Protein AF-0000000084547413 (afdb_homodimer)

pLDDT: mean 96.39, std 3.23, range [81.12, 98.75]

Nearest PDB structures (foldseek):
  2zdi-assembly1_B-2  TM=7.433E-01  e=8.771E+00  Pyrococcus horikoshii
  6nr8-assembly1_1  TM=5.640E-01  e=5.000E+00  Homo sapiens
  2zdi-assembly1_B-2  TM=7.432E-01  e=8.792E+00  Pyrococcus horikoshii
  6nr8-assembly1_1  TM=5.642E-01  e=4.237E+00  Homo sapiens
  2zqm-assembly1_A  TM=5.756E-01  e=9.837E+00  Thermococcus sp. JCM 11816

Radius of gyration: 28.11 Å; Cα contacts (8 Å, |Δi|>4): 539; chains: 2; bounding box: 49×81×67 Å

Sequence (356 aa):
MTKISISELLQLQSTIRGEIGKAERLVGQGSFEELTGEIETEKVTVEEHTEALELLEGLYALSIQIADKLHEANRGTTFTHETSDGAKVDLNLASALDYVKQLRTKAKLFARLGGVKEKTVSNNYGSTDRIVKTVTHDIKAFEAKATVFEKEANRLSREIERQSVLATVEIEGVEAYLMTKISISELLQLQSTIRGEIGKAERLVGQGSFEELTGEIETEKVTVEEHTEALELLEGLYALSIQIADKLHEANRGTTFTHETSDGAKVDLNLASALDYVKQLRTKAKLFARLGGVKEKTVSNNYGSTDRIVKTVTHDIKAFEAKATVFEKEANRLSREIERQSVLATVEIEGVEAYL

Secondary structure (DSSP, 8-state):
-EEEEHHHHHHHHHHHHHHHHHHHHHHHH-SEEEEETTEEEEEE-HHHHHHHHHHHHHHHHHHHHHHHHHHHHHHH-EEEEE-TTS-EEEEEHHHHHHHHHHHHHHHHHHHHHHTS-SEEEEE-TTSSPEEEEEE-S-HHHHHHHHHHHHHHHHHHHHHHHHHHHH-EEEESS-GGG-/-EEEEHHHHHHHHHHHHHHHHHHHHHHHH-SEEEEETTEEEEEE-HHHHHHHHHHHHHHHHHHHHHHHHHHHHHHH-EEEEE-TTS-EEEEEHHHHHHHHHHHHHHHHHHHHHHTS-SEEEEE-TTSSPEEEEEE-S-HHHHHHHHHHHHHHHHHHHHHHHHHHHH-EEEESS-GGG-

Foldseek 3Di:
DDKAFLVVLVVLLVLLVVLLVVLVVLLVVDFDWDDDDNDTDDTDDNVNNVVSVVSNVVSVVQNVQSVVQSVVQQQVAKDWAQALVGDIDIDGLVVLVVVLVVLLVLLVVLCVLLPDDQWDWADDPPDRDIDIDGDDDDNNVSNVSSVRSVVSSVVSVVVSVVSRRVGMTDDPDSVVPD/DDKAFLVVLVVLLVLLVVLLVVLVVLLVVDFDWDDDDNDTDDTDDNVNNVVSVVSNVVSVVQNVQSVVQSVVQQQVAKDWAQALVGDIDIDGLVVLVVVLVVLLVLLVVLCVLLPDDQWDWADDPPDRDIDIDGDDDDNNVSNVSSVRSNVSSVVSVVVSVVSRRVGMTDDPDRVVPD

Organism: NCBI:txid1508404

Structure (mmCIF, N/CA/C/O backbone):
data_AF-0000000084547413-model_v1
#
loop_
_entity.id
_entity.type
_entity.pdbx_description
1 polymer 'LXG domain-containing protein'
#
loop_
_atom_site.group_PDB
_atom_site.id
_atom_site.type_symbol
_atom_site.label_atom_id
_atom_site.label_alt_id
_atom_site.label_comp_id
_atom_site.label_asym_id
_atom_site.label_entity_id
_atom_site.label_seq_id
_atom_site.pdbx_PDB_ins_code
_atom_site.Cartn_x
_atom_site.Cartn_y
_atom_site.Cartn_z
_atom_site.occupancy
_atom_site.B_iso_or_equiv
_atom_site.auth_seq_id
_atom_site.auth_comp_id
_atom_site.auth_asym_id
_atom_site.auth_atom_id
_atom_site.pdbx_PDB_model_num
ATOM 1 N N . MET A 1 1 ? -20.656 -11.602 -16.062 1 89.06 1 MET A N 1
ATOM 2 C CA . MET A 1 1 ? -20.281 -10.445 -15.258 1 89.06 1 MET A CA 1
ATOM 3 C C . MET A 1 1 ? -21.203 -10.312 -14.047 1 89.06 1 MET A C 1
ATOM 5 O O . MET A 1 1 ? -22.406 -10.555 -14.141 1 89.06 1 MET A O 1
ATOM 9 N N . THR A 1 2 ? -20.562 -10.195 -12.898 1 94.44 2 THR A N 1
ATOM 10 C CA . THR A 1 2 ? -21.281 -10.016 -11.633 1 94.44 2 THR A CA 1
ATOM 11 C C . THR A 1 2 ? -21.141 -8.578 -11.141 1 94.44 2 THR A C 1
ATOM 13 O O . THR A 1 2 ? -20.078 -7.98 -11.227 1 94.44 2 THR A O 1
ATOM 16 N N . LYS A 1 3 ? -22.266 -8.07 -10.758 1 96.5 3 LYS A N 1
ATOM 17 C CA . LYS A 1 3 ? -22.266 -6.715 -10.219 1 96.5 3 LYS A CA 1
ATOM 18 C C . LYS A 1 3 ? -22.188 -6.727 -8.695 1 96.5 3 LYS A C 1
ATOM 20 O O . LYS A 1 3 ? -22.984 -7.379 -8.023 1 96.5 3 LYS A O 1
ATOM 25 N N . ILE A 1 4 ? -21.188 -6.023 -8.133 1 97.88 4 ILE A N 1
ATOM 26 C CA . ILE A 1 4 ? -21.016 -5.977 -6.68 1 97.88 4 ILE A CA 1
ATOM 27 C C . ILE A 1 4 ? -20.641 -4.562 -6.25 1 97.88 4 ILE A C 1
ATOM 29 O O . ILE A 1 4 ? -20.188 -3.756 -7.07 1 97.88 4 ILE A O 1
ATOM 33 N N . SER A 1 5 ? -20.844 -4.262 -5.027 1 98 5 SER A N 1
ATOM 34 C CA . SER A 1 5 ? -20.453 -2.955 -4.5 1 98 5 SER A CA 1
ATOM 35 C C . SER A 1 5 ? -18.938 -2.85 -4.34 1 98 5 SER A C 1
ATOM 37 O O . SER A 1 5 ? -18.234 -3.863 -4.352 1 98 5 SER A O 1
ATOM 39 N N . ILE A 1 6 ? -18.453 -1.646 -4.188 1 98.25 6 ILE A N 1
ATOM 40 C CA . ILE A 1 6 ? -17.031 -1.441 -3.924 1 98.25 6 ILE A CA 1
ATOM 41 C C . ILE A 1 6 ? -16.641 -2.127 -2.615 1 98.25 6 ILE A C 1
ATOM 43 O O . ILE A 1 6 ? -15.57 -2.734 -2.518 1 98.25 6 ILE A O 1
ATOM 47 N N . SER A 1 7 ? -17.562 -2.031 -1.615 1 97.69 7 SER A N 1
ATOM 48 C CA . SER A 1 7 ? -17.297 -2.682 -0.334 1 97.69 7 SER A CA 1
ATOM 49 C C . SER A 1 7 ? -17.156 -4.191 -0.499 1 97.69 7 SER A C 1
ATOM 51 O O . SER A 1 7 ? -16.281 -4.805 0.11 1 97.69 7 SER A O 1
ATOM 53 N N . GLU A 1 8 ? -17.969 -4.738 -1.325 1 97.69 8 GLU A N 1
ATOM 54 C CA . GLU A 1 8 ? -17.875 -6.168 -1.594 1 97.69 8 GLU A CA 1
ATOM 55 C C . GLU A 1 8 ? -16.609 -6.504 -2.365 1 97.69 8 GLU A C 1
ATOM 57 O O . GLU A 1 8 ? -16 -7.555 -2.15 1 97.69 8 GLU A O 1
ATOM 62 N N . LEU A 1 9 ? -16.25 -5.664 -3.254 1 98.31 9 LEU A N 1
ATOM 63 C CA . LEU A 1 9 ? -15.016 -5.859 -4.02 1 98.31 9 LEU A CA 1
ATOM 64 C C . LEU A 1 9 ? -13.797 -5.859 -3.107 1 98.31 9 LEU A C 1
ATOM 66 O O . LEU A 1 9 ? -12.867 -6.645 -3.303 1 98.31 9 LEU A O 1
ATOM 70 N N . LEU A 1 10 ? -13.844 -4.98 -2.15 1 97.5 10 LEU A N 1
ATOM 71 C CA . LEU A 1 10 ? -12.766 -4.934 -1.173 1 97.5 10 LEU A CA 1
ATOM 72 C C . LEU A 1 10 ? -12.688 -6.234 -0.382 1 97.5 10 LEU A C 1
ATOM 74 O O . LEU A 1 10 ? -11.594 -6.738 -0.117 1 97.5 10 LEU A O 1
ATOM 78 N N . GLN A 1 11 ? -13.836 -6.703 0.017 1 97.44 11 GLN A N 1
ATOM 79 C CA . GLN A 1 11 ? -13.875 -7.984 0.716 1 97.44 11 GLN A CA 1
ATOM 80 C C . GLN A 1 11 ? -13.344 -9.109 -0.168 1 97.44 11 GLN A C 1
ATOM 82 O O . GLN A 1 11 ? -12.609 -9.977 0.302 1 97.44 11 GLN A O 1
ATOM 87 N N . LEU A 1 12 ? -13.734 -9.062 -1.418 1 98.25 12 LEU A N 1
ATOM 88 C CA . LEU A 1 12 ? -13.273 -10.055 -2.383 1 98.25 12 LEU A CA 1
ATOM 89 C C . LEU A 1 12 ? -11.758 -9.992 -2.533 1 98.25 12 LEU A C 1
ATOM 91 O O . LEU A 1 12 ? -11.094 -11.031 -2.627 1 98.25 12 LEU A O 1
ATOM 95 N N . GLN A 1 13 ? -11.219 -8.812 -2.592 1 98.12 13 GLN A N 1
ATOM 96 C CA . GLN A 1 13 ? -9.773 -8.648 -2.686 1 98.12 13 GLN A CA 1
ATOM 97 C C . GLN A 1 13 ? -9.062 -9.367 -1.544 1 98.12 13 GLN A C 1
ATOM 99 O O . GLN A 1 13 ? -8.07 -10.062 -1.766 1 98.12 13 GLN A O 1
ATOM 104 N N . SER A 1 14 ? -9.555 -9.195 -0.373 1 98.06 14 SER A N 1
ATOM 105 C CA . SER A 1 14 ? -8.984 -9.852 0.801 1 98.06 14 SER A CA 1
ATOM 106 C C . SER A 1 14 ? -9.086 -11.367 0.693 1 98.06 14 SER A C 1
ATOM 108 O O . SER A 1 14 ? -8.141 -12.086 1.02 1 98.06 14 SER A O 1
ATOM 110 N N . THR A 1 15 ? -10.234 -11.773 0.31 1 98.38 15 THR A N 1
ATOM 111 C CA . THR A 1 15 ? -10.461 -13.203 0.139 1 98.38 15 THR A CA 1
ATOM 112 C C . THR A 1 15 ? -9.469 -13.797 -0.863 1 98.38 15 THR A C 1
ATOM 114 O O . THR A 1 15 ? -8.852 -14.828 -0.601 1 98.38 15 THR A O 1
ATOM 117 N N . ILE A 1 16 ? -9.32 -13.125 -1.949 1 98.69 16 ILE A N 1
ATOM 118 C CA . ILE A 1 16 ? -8.445 -13.609 -3.016 1 98.69 16 ILE A CA 1
ATOM 119 C C . ILE A 1 16 ? -7 -13.617 -2.535 1 98.69 16 ILE A C 1
ATOM 121 O O . ILE A 1 16 ? -6.246 -14.547 -2.844 1 98.69 16 ILE A O 1
ATOM 125 N N . ARG A 1 17 ? -6.566 -12.68 -1.81 1 98.25 17 ARG A N 1
ATOM 126 C CA . ARG A 1 17 ? -5.223 -12.672 -1.234 1 98.25 17 ARG A CA 1
ATOM 127 C C . ARG A 1 17 ? -4.996 -13.891 -0.349 1 98.25 17 ARG A C 1
ATOM 129 O O . ARG A 1 17 ? -3.936 -14.516 -0.407 1 98.25 17 ARG A O 1
ATOM 136 N N . GLY A 1 18 ? -6.016 -14.148 0.469 1 98.38 18 GLY A N 1
ATOM 137 C CA . GLY A 1 18 ? -5.934 -15.344 1.296 1 98.38 18 GLY A CA 1
ATOM 138 C C . GLY A 1 18 ? -5.832 -16.625 0.488 1 98.38 18 GLY A C 1
ATOM 139 O O . GLY A 1 18 ? -5.031 -17.5 0.812 1 98.38 18 GLY A O 1
ATOM 140 N N . GLU A 1 19 ? -6.609 -16.703 -0.527 1 98.38 19 GLU A N 1
ATOM 141 C CA . GLU A 1 19 ? -6.598 -17.875 -1.394 1 98.38 19 GLU A CA 1
ATOM 142 C C . GLU A 1 19 ? -5.262 -18.016 -2.119 1 98.38 19 GLU A C 1
ATOM 144 O O . GLU A 1 19 ? -4.773 -19.125 -2.328 1 98.38 19 GLU A O 1
ATOM 149 N N . ILE A 1 20 ? -4.703 -16.891 -2.49 1 98.75 20 ILE A N 1
ATOM 150 C CA . ILE A 1 20 ? -3.391 -16.906 -3.127 1 98.75 20 ILE A CA 1
ATOM 151 C C . ILE A 1 20 ? -2.355 -17.484 -2.16 1 98.75 20 ILE A C 1
ATOM 153 O O . ILE A 1 20 ? -1.548 -18.328 -2.539 1 98.75 20 ILE A O 1
ATOM 157 N N . GLY A 1 21 ? -2.383 -17.062 -0.938 1 98.5 21 GLY A N 1
ATOM 158 C CA . GLY A 1 21 ? -1.47 -17.594 0.059 1 98.5 21 GLY A CA 1
ATOM 159 C C . GLY A 1 21 ? -1.576 -19.109 0.222 1 98.5 21 GLY A C 1
ATOM 160 O O . GLY A 1 21 ? -0.561 -19.797 0.305 1 98.5 21 GLY A O 1
ATOM 161 N N . LYS A 1 22 ? -2.783 -19.547 0.292 1 97.94 22 LYS A N 1
ATOM 162 C CA . LYS A 1 22 ? -3.006 -20.984 0.417 1 97.94 22 LYS A CA 1
ATOM 163 C C . LYS A 1 22 ? -2.465 -21.734 -0.799 1 97.94 22 LYS A C 1
ATOM 165 O O . LYS A 1 22 ? -1.799 -22.75 -0.657 1 97.94 22 LYS A O 1
ATOM 170 N N . ALA A 1 23 ? -2.811 -21.203 -1.958 1 98.38 23 ALA A N 1
ATOM 171 C CA . ALA A 1 23 ? -2.371 -21.844 -3.193 1 98.38 23 ALA A CA 1
ATOM 172 C C . ALA A 1 23 ? -0.85 -21.844 -3.305 1 98.38 23 ALA A C 1
ATOM 174 O O . ALA A 1 23 ? -0.247 -22.828 -3.725 1 98.38 23 ALA A O 1
ATOM 175 N N . GLU A 1 24 ? -0.227 -20.766 -2.939 1 98.62 24 GLU A N 1
ATOM 176 C CA . GLU A 1 24 ? 1.229 -20.672 -2.975 1 98.62 24 GLU A CA 1
ATOM 177 C C . GLU A 1 24 ? 1.869 -21.719 -2.064 1 98.62 24 GLU A C 1
ATOM 179 O O . GLU A 1 24 ? 2.889 -22.312 -2.416 1 98.62 24 GLU A O 1
ATOM 184 N N . ARG A 1 25 ? 1.326 -21.875 -0.897 1 97.56 25 ARG A N 1
ATOM 185 C CA . ARG A 1 25 ? 1.844 -22.875 0.034 1 97.56 25 ARG A CA 1
ATOM 186 C C . ARG A 1 25 ? 1.77 -24.266 -0.565 1 97.56 25 ARG A C 1
ATOM 188 O O . ARG A 1 25 ? 2.727 -25.047 -0.474 1 97.56 25 ARG A O 1
ATOM 195 N N . LEU A 1 26 ? 0.657 -24.516 -1.157 1 96.94 26 LEU A N 1
ATOM 196 C CA . LEU A 1 26 ? 0.483 -25.828 -1.763 1 96.94 26 LEU A CA 1
ATOM 197 C C . LEU A 1 26 ? 1.459 -26.031 -2.916 1 96.94 26 LEU A C 1
ATOM 199 O O . LEU A 1 26 ? 2.072 -27.094 -3.037 1 96.94 26 LEU A O 1
ATOM 203 N N . VAL A 1 27 ? 1.535 -25.047 -3.686 1 98.31 27 VAL A N 1
ATOM 204 C CA . VAL A 1 27 ? 2.467 -25.109 -4.805 1 98.31 27 VAL A CA 1
ATOM 205 C C . VAL A 1 27 ? 3.893 -25.281 -4.281 1 98.31 27 VAL A C 1
ATOM 207 O O . VAL A 1 27 ? 4.652 -26.109 -4.785 1 98.31 27 VAL A O 1
ATOM 210 N N . GLY A 1 28 ? 4.242 -24.594 -3.271 1 97.44 28 GLY A N 1
ATOM 211 C CA . GLY A 1 28 ? 5.59 -24.609 -2.725 1 97.44 28 GLY A CA 1
ATOM 212 C C . GLY A 1 28 ? 5.957 -25.953 -2.107 1 97.44 28 GLY A C 1
ATOM 213 O O . GLY A 1 28 ? 7.137 -26.297 -2.023 1 97.44 28 GLY A O 1
ATOM 214 N N . GLN A 1 29 ? 5.004 -26.625 -1.703 1 96 29 GLN A N 1
ATOM 215 C CA . GLN A 1 29 ? 5.227 -27.938 -1.104 1 96 29 GLN A CA 1
ATOM 216 C C . GLN A 1 29 ? 5.699 -28.953 -2.146 1 96 29 GLN A C 1
ATOM 218 O O . GLN A 1 29 ? 6.453 -29.875 -1.829 1 96 29 GLN A O 1
ATOM 223 N N . GLY A 1 30 ? 5.293 -28.75 -3.371 1 97.88 30 GLY A N 1
ATOM 224 C CA . GLY A 1 30 ? 5.586 -29.719 -4.418 1 97.88 30 GLY A CA 1
ATOM 225 C C . GLY A 1 30 ? 4.84 -31.031 -4.242 1 97.88 30 GLY A C 1
ATOM 226 O O . GLY A 1 30 ? 4.078 -31.188 -3.287 1 97.88 30 GLY A O 1
ATOM 227 N N . SER A 1 31 ? 5 -31.859 -5.238 1 98.44 31 SER A N 1
ATOM 228 C CA . SER A 1 31 ? 4.465 -33.219 -5.086 1 98.44 31 SER A CA 1
ATOM 229 C C . SER A 1 31 ? 5.504 -34.156 -4.488 1 98.44 31 SER A C 1
ATOM 231 O O . SER A 1 31 ? 6.699 -34 -4.742 1 98.44 31 SER A O 1
ATOM 233 N N . PHE A 1 32 ? 4.984 -35.062 -3.641 1 98.25 32 PHE A N 1
ATOM 234 C CA . PHE A 1 32 ? 5.883 -35.969 -2.953 1 98.25 32 PHE A CA 1
ATOM 235 C C . PHE A 1 32 ? 5.109 -37.156 -2.385 1 98.25 32 PHE A C 1
ATOM 237 O O . PHE A 1 32 ? 3.879 -37.125 -2.342 1 98.25 32 PHE A O 1
ATOM 244 N N . GLU A 1 33 ? 5.91 -38.156 -2.068 1 97.88 33 GLU A N 1
ATOM 245 C CA . GLU A 1 33 ? 5.469 -39.281 -1.257 1 97.88 33 GLU A CA 1
ATOM 246 C C . GLU A 1 33 ? 6.32 -39.438 -0 1 97.88 33 GLU A C 1
ATOM 248 O O . GLU A 1 33 ? 7.535 -39.219 -0.04 1 97.88 33 GLU A O 1
ATOM 253 N N . GLU A 1 34 ? 5.664 -39.688 1.094 1 96.75 34 GLU A N 1
ATOM 254 C CA . GLU A 1 34 ? 6.379 -39.906 2.348 1 96.75 34 GLU A CA 1
ATOM 255 C C . GLU A 1 34 ? 6.051 -41.281 2.943 1 96.75 34 GLU A C 1
ATOM 257 O O . GLU A 1 34 ? 4.879 -41.656 3.068 1 96.75 34 GLU A O 1
ATOM 262 N N . LEU A 1 35 ? 7.102 -41.906 3.293 1 96.06 35 LEU A N 1
ATOM 263 C CA . LEU A 1 35 ? 6.992 -43.219 3.918 1 96.06 35 LEU A CA 1
ATOM 264 C C . LEU A 1 35 ? 7.602 -43.219 5.316 1 96.06 35 LEU A C 1
ATOM 266 O O . LEU A 1 35 ? 8.68 -42.656 5.523 1 96.06 35 LEU A O 1
ATOM 270 N N . THR A 1 36 ? 6.906 -43.656 6.242 1 93.94 36 THR A N 1
ATOM 271 C CA . THR A 1 36 ? 7.445 -44 7.555 1 93.94 36 THR A CA 1
ATOM 272 C C . THR A 1 36 ? 7.609 -45.5 7.703 1 93.94 36 THR A C 1
ATOM 274 O O . THR A 1 36 ? 6.625 -46.25 7.82 1 93.94 36 THR A O 1
ATOM 277 N N . GLY A 1 37 ? 8.867 -45.875 7.695 1 90.19 37 GLY A N 1
ATOM 278 C CA . GLY A 1 37 ? 9.055 -47.312 7.508 1 90.19 37 GLY A CA 1
ATOM 279 C C . GLY A 1 37 ? 8.539 -47.812 6.176 1 90.19 37 GLY A C 1
ATOM 280 O O . GLY A 1 37 ? 8.984 -47.344 5.117 1 90.19 37 GLY A O 1
ATOM 281 N N . GLU A 1 38 ? 7.547 -48.625 6.199 1 86.94 38 GLU A N 1
ATOM 282 C CA . GLU A 1 38 ? 6.969 -49.156 4.965 1 86.94 38 GLU A CA 1
ATOM 283 C C . GLU A 1 38 ? 5.559 -48.625 4.742 1 86.94 38 GLU A C 1
ATOM 285 O O . GLU A 1 38 ? 4.887 -49 3.783 1 86.94 38 GLU A O 1
ATOM 290 N N . ILE A 1 39 ? 5.188 -47.656 5.578 1 92.75 39 ILE A N 1
ATOM 291 C CA . ILE A 1 39 ? 3.812 -47.156 5.551 1 92.75 39 ILE A CA 1
ATOM 292 C C . ILE A 1 39 ? 3.77 -45.781 4.93 1 92.75 39 ILE A C 1
ATOM 294 O O . ILE A 1 39 ? 4.504 -44.875 5.348 1 92.75 39 ILE A O 1
ATOM 298 N N . GLU A 1 40 ? 2.939 -45.719 3.861 1 93.5 40 GLU A N 1
ATOM 299 C CA . GLU A 1 40 ? 2.693 -44.406 3.322 1 93.5 40 GLU A CA 1
ATOM 300 C C . GLU A 1 40 ? 2.039 -43.5 4.363 1 93.5 40 GLU A C 1
ATOM 302 O O . GLU A 1 40 ? 0.977 -43.812 4.895 1 93.5 40 GLU A O 1
ATOM 307 N N . THR A 1 41 ? 2.689 -42.312 4.723 1 92.69 41 THR A N 1
ATOM 308 C CA . THR A 1 41 ? 2.197 -41.438 5.789 1 92.69 41 THR A CA 1
ATOM 309 C C . THR A 1 41 ? 1.661 -40.125 5.219 1 92.69 41 THR A C 1
ATOM 311 O O . THR A 1 41 ? 0.771 -39.5 5.805 1 92.69 41 THR A O 1
ATOM 314 N N . GLU A 1 42 ? 2.209 -39.594 4.172 1 93.31 42 GLU A N 1
ATOM 315 C CA . GLU A 1 42 ? 1.762 -38.375 3.525 1 93.31 42 GLU A CA 1
ATOM 316 C C . GLU A 1 42 ? 2.068 -38.406 2.031 1 93.31 42 GLU A C 1
ATOM 318 O O . GLU A 1 42 ? 3.033 -39.031 1.598 1 93.31 42 GLU A O 1
ATOM 323 N N . LYS A 1 43 ? 1.176 -37.75 1.285 1 95.94 43 LYS A N 1
ATOM 324 C CA . LYS A 1 43 ? 1.425 -37.688 -0.151 1 95.94 43 LYS A CA 1
ATOM 325 C C . LYS A 1 43 ? 0.734 -36.469 -0.756 1 95.94 43 LYS A C 1
ATOM 327 O O . LYS A 1 43 ? -0.372 -36.094 -0.349 1 95.94 43 LYS A O 1
ATOM 332 N N . VAL A 1 44 ? 1.373 -35.812 -1.637 1 97.56 44 VAL A N 1
ATOM 333 C CA . VAL A 1 44 ? 0.811 -34.875 -2.596 1 97.56 44 VAL A CA 1
ATOM 334 C C . VAL A 1 44 ? 1.101 -35.344 -4.02 1 97.56 44 VAL A C 1
ATOM 336 O O . VAL A 1 44 ? 2.258 -35.406 -4.441 1 97.56 44 VAL A O 1
ATOM 339 N N . THR A 1 45 ? 0.023 -35.625 -4.812 1 97.94 45 THR A N 1
ATOM 340 C CA . THR A 1 45 ? 0.223 -36.188 -6.141 1 97.94 45 THR A CA 1
ATOM 341 C C . THR A 1 45 ? 0.605 -35.094 -7.141 1 97.94 45 THR A C 1
ATOM 343 O O . THR A 1 45 ? 0.41 -33.906 -6.875 1 97.94 45 THR A O 1
ATOM 346 N N . VAL A 1 46 ? 1.161 -35.5 -8.227 1 97.56 46 VAL A N 1
ATOM 347 C CA . VAL A 1 46 ? 1.491 -34.562 -9.305 1 97.56 46 VAL A CA 1
ATOM 348 C C . VAL A 1 46 ? 0.223 -33.875 -9.805 1 97.56 46 VAL A C 1
ATOM 350 O O . VAL A 1 46 ? 0.243 -32.688 -10.125 1 97.56 46 VAL A O 1
ATOM 353 N N . GLU A 1 47 ? -0.822 -34.688 -9.781 1 97.69 47 GLU A N 1
ATOM 354 C CA . GLU A 1 47 ? -2.104 -34.125 -10.219 1 97.69 47 GLU A CA 1
ATOM 355 C C . GLU A 1 47 ? -2.58 -33.031 -9.273 1 97.69 47 GLU A C 1
ATOM 357 O O . GLU A 1 47 ? -3 -31.953 -9.727 1 97.69 47 GLU A O 1
ATOM 362 N N . GLU A 1 48 ? -2.504 -33.281 -8.008 1 97.81 48 GLU A N 1
ATOM 363 C CA . GLU A 1 48 ? -2.895 -32.281 -7.016 1 97.81 48 GLU A CA 1
ATOM 364 C C . GLU A 1 48 ? -2.021 -31.047 -7.113 1 97.81 48 GLU A C 1
ATOM 366 O O . GLU A 1 48 ? -2.518 -29.922 -6.996 1 97.81 48 GLU A O 1
ATOM 371 N N . HIS A 1 49 ? -0.796 -31.234 -7.27 1 98.19 49 HIS A N 1
ATOM 372 C CA . HIS A 1 49 ? 0.138 -30.125 -7.406 1 98.19 49 HIS A CA 1
ATOM 373 C C . HIS A 1 49 ? -0.163 -29.312 -8.656 1 98.19 49 HIS A C 1
ATOM 375 O O . HIS A 1 49 ? -0.13 -28.078 -8.617 1 98.19 49 HIS A O 1
ATOM 381 N N . THR A 1 50 ? -0.461 -29.984 -9.75 1 97.69 50 THR A N 1
ATOM 382 C CA . THR A 1 50 ? -0.8 -29.312 -11 1 97.69 50 THR A CA 1
ATOM 383 C C . THR A 1 50 ? -2.074 -28.5 -10.844 1 97.69 50 THR A C 1
ATOM 385 O O . THR A 1 50 ? -2.164 -27.375 -11.352 1 97.69 50 THR A O 1
ATOM 388 N N . GLU A 1 51 ? -3.004 -29.047 -10.156 1 98.06 51 GLU A N 1
ATOM 389 C CA . GLU A 1 51 ? -4.238 -28.312 -9.883 1 98.06 51 GLU A CA 1
ATOM 390 C C . GLU A 1 51 ? -3.967 -27.062 -9.07 1 98.06 51 GLU A C 1
ATOM 392 O O . GLU A 1 51 ? -4.57 -26.016 -9.32 1 98.06 51 GLU A O 1
ATOM 397 N N . ALA A 1 52 ? -3.104 -27.109 -8.117 1 98.25 52 ALA A N 1
ATOM 398 C CA . ALA A 1 52 ? -2.736 -25.969 -7.297 1 98.25 52 ALA A CA 1
ATOM 399 C C . ALA A 1 52 ? -2.072 -24.875 -8.141 1 98.25 52 ALA A C 1
ATOM 401 O O . ALA A 1 52 ? -2.322 -23.688 -7.941 1 98.25 52 ALA A O 1
ATOM 402 N N . LEU A 1 53 ? -1.275 -25.297 -9.039 1 98.06 53 LEU A N 1
ATOM 403 C CA . LEU A 1 53 ? -0.608 -24.359 -9.945 1 98.06 53 LEU A CA 1
ATOM 404 C C . LEU A 1 53 ? -1.624 -23.625 -10.805 1 98.06 53 LEU A C 1
ATOM 406 O O . LEU A 1 53 ? -1.525 -22.406 -10.969 1 98.06 53 LEU A O 1
ATOM 410 N N . GLU A 1 54 ? -2.504 -24.391 -11.32 1 98 54 GLU A N 1
ATOM 411 C CA . GLU A 1 54 ? -3.543 -23.781 -12.148 1 98 54 GLU A CA 1
ATOM 412 C C . GLU A 1 54 ? -4.398 -22.812 -11.328 1 98 54 GLU A C 1
ATOM 414 O O . GLU A 1 54 ? -4.746 -21.734 -11.812 1 98 54 GLU A O 1
ATOM 419 N N . LEU A 1 55 ? -4.754 -23.234 -10.148 1 98.06 55 LEU A N 1
ATOM 420 C CA . LEU A 1 55 ? -5.527 -22.359 -9.266 1 98.06 55 LEU A CA 1
ATOM 421 C C . LEU A 1 55 ? -4.781 -21.062 -8.992 1 98.06 55 LEU A C 1
ATOM 423 O O . LEU A 1 55 ? -5.375 -19.984 -9.047 1 98.06 55 LEU A O 1
ATOM 427 N N . LEU A 1 56 ? -3.521 -21.156 -8.727 1 98.5 56 LEU A N 1
ATOM 428 C CA . LEU A 1 56 ? -2.701 -20 -8.438 1 98.5 56 LEU A CA 1
ATOM 429 C C . LEU A 1 56 ? -2.709 -19.016 -9.609 1 98.5 56 LEU A C 1
ATOM 431 O O . LEU A 1 56 ? -2.865 -17.812 -9.414 1 98.5 56 LEU A O 1
ATOM 435 N N . GLU A 1 57 ? -2.582 -19.578 -10.805 1 97.06 57 GLU A N 1
ATOM 436 C CA . GLU A 1 57 ? -2.592 -18.734 -12 1 97.06 57 GLU A CA 1
ATOM 437 C C . GLU A 1 57 ? -3.914 -17.984 -12.133 1 97.06 57 GLU A C 1
ATOM 439 O O . GLU A 1 57 ? -3.928 -16.797 -12.445 1 97.06 57 GLU A O 1
ATOM 444 N N . GLY A 1 58 ? -4.992 -18.656 -11.914 1 97 58 GLY A N 1
ATOM 445 C CA . GLY A 1 58 ? -6.297 -18.016 -11.953 1 97 58 GLY A CA 1
ATOM 446 C C . GLY A 1 58 ? -6.469 -16.953 -10.898 1 97 58 GLY A C 1
ATOM 447 O O . GLY A 1 58 ? -7.043 -15.891 -11.172 1 97 58 GLY A O 1
ATOM 448 N N . LEU A 1 59 ? -5.973 -17.203 -9.75 1 98.5 59 LEU A N 1
ATOM 449 C CA . LEU A 1 59 ? -6.082 -16.25 -8.648 1 98.5 59 LEU A CA 1
ATOM 450 C C . LEU A 1 59 ? -5.242 -15 -8.922 1 98.5 59 LEU A C 1
ATOM 452 O O . LEU A 1 59 ? -5.656 -13.883 -8.594 1 98.5 59 LEU A O 1
ATOM 456 N N . TYR A 1 60 ? -4.062 -15.203 -9.492 1 97.88 60 TYR A N 1
ATOM 457 C CA . TYR A 1 60 ? -3.207 -14.078 -9.852 1 97.88 60 TYR A CA 1
ATOM 458 C C . TYR A 1 60 ? -3.906 -13.156 -10.844 1 97.88 60 TYR A C 1
ATOM 460 O O . TYR A 1 60 ? -3.912 -11.938 -10.664 1 97.88 60 TYR A O 1
ATOM 468 N N . ALA A 1 61 ? -4.492 -13.703 -11.836 1 96.06 61 ALA A N 1
ATOM 469 C CA . ALA A 1 61 ? -5.215 -12.922 -12.828 1 96.06 61 ALA A CA 1
ATOM 470 C C . ALA A 1 61 ? -6.395 -12.188 -12.203 1 96.06 61 ALA A C 1
ATOM 472 O O . ALA A 1 61 ? -6.641 -11.016 -12.5 1 96.06 61 ALA A O 1
ATOM 473 N N . LEU A 1 62 ? -7.062 -12.883 -11.375 1 97.56 62 LEU A N 1
ATOM 474 C CA . LEU A 1 62 ? -8.211 -12.289 -10.703 1 97.56 62 LEU A CA 1
ATOM 475 C C . LEU A 1 62 ? -7.785 -11.133 -9.805 1 97.56 62 LEU A C 1
ATOM 477 O O . LEU A 1 62 ? -8.477 -10.109 -9.734 1 97.56 62 LEU A O 1
ATOM 481 N N . SER A 1 63 ? -6.695 -11.328 -9.102 1 98.19 63 SER A N 1
ATOM 482 C CA . SER A 1 63 ? -6.188 -10.281 -8.227 1 98.19 63 SER A CA 1
ATOM 483 C C . SER A 1 63 ? -5.906 -9 -9 1 98.19 63 SER A C 1
ATOM 485 O O . SER A 1 63 ? -6.199 -7.902 -8.523 1 98.19 63 SER A O 1
ATOM 487 N N . ILE A 1 64 ? -5.328 -9.125 -10.18 1 97 64 ILE A N 1
ATOM 488 C CA . ILE A 1 64 ? -5.027 -7.961 -11 1 97 64 ILE A CA 1
ATOM 489 C C . ILE A 1 64 ? -6.324 -7.309 -11.469 1 97 64 ILE A C 1
ATOM 491 O O . ILE A 1 64 ? -6.461 -6.0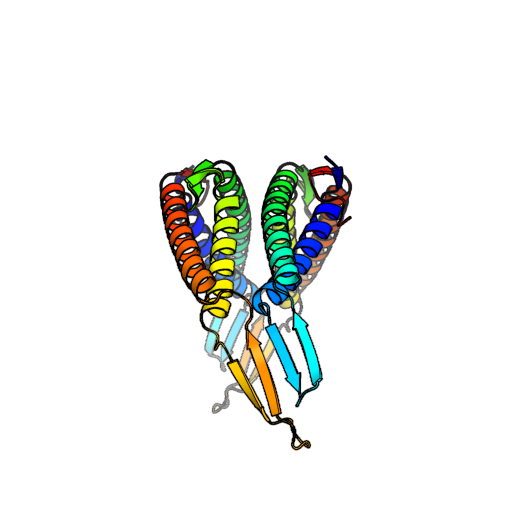82 -11.43 1 97 64 ILE A O 1
ATOM 495 N N . GLN A 1 65 ? -7.293 -8.117 -11.914 1 96.94 65 GLN A N 1
ATOM 496 C CA . GLN A 1 65 ? -8.586 -7.59 -12.328 1 96.94 65 GLN A CA 1
ATOM 497 C C . GLN A 1 65 ? -9.25 -6.812 -11.195 1 96.94 65 GLN A C 1
ATOM 499 O O . GLN A 1 65 ? -9.758 -5.707 -11.406 1 96.94 65 GLN A O 1
ATOM 504 N N . ILE A 1 66 ? -9.219 -7.391 -10.031 1 97.88 66 ILE A N 1
ATOM 505 C CA . ILE A 1 66 ? -9.852 -6.773 -8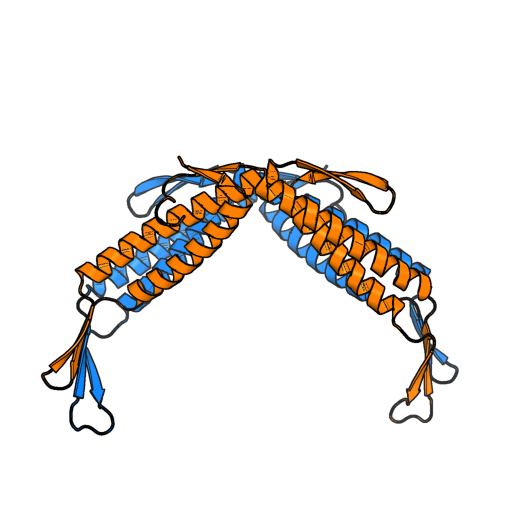.875 1 97.88 66 ILE A CA 1
ATOM 506 C C . ILE A 1 66 ? -9.172 -5.441 -8.562 1 97.88 66 ILE A C 1
ATOM 508 O O . ILE A 1 66 ? -9.844 -4.438 -8.328 1 97.88 66 ILE A O 1
ATOM 512 N N . ALA A 1 67 ? -7.852 -5.453 -8.57 1 96.31 67 ALA A N 1
ATOM 513 C CA . ALA A 1 67 ? -7.113 -4.223 -8.312 1 96.31 67 ALA A CA 1
ATOM 514 C C . ALA A 1 67 ? -7.48 -3.133 -9.312 1 96.31 67 ALA A C 1
ATOM 516 O O . ALA A 1 67 ? -7.691 -1.978 -8.938 1 96.31 67 ALA A O 1
ATOM 517 N N . ASP A 1 68 ? -7.594 -3.49 -10.516 1 95.06 68 ASP A N 1
ATOM 518 C CA . ASP A 1 68 ? -7.926 -2.535 -11.57 1 95.06 68 ASP A CA 1
ATOM 519 C C . ASP A 1 68 ? -9.328 -1.969 -11.375 1 95.06 68 ASP A C 1
ATOM 521 O O . ASP A 1 68 ? -9.531 -0.754 -11.438 1 95.06 68 ASP A O 1
ATOM 525 N N . LYS A 1 69 ? -10.203 -2.859 -11.125 1 96.38 69 LYS A N 1
ATOM 526 C CA . LYS A 1 69 ? -11.594 -2.436 -10.953 1 96.38 69 LYS A CA 1
ATOM 527 C C . LYS A 1 69 ? -11.758 -1.565 -9.711 1 96.38 69 LYS A C 1
ATOM 529 O O . LYS A 1 69 ? -12.516 -0.595 -9.727 1 96.38 69 LYS A O 1
ATOM 534 N N . LEU A 1 70 ? -11.047 -1.905 -8.656 1 96.12 70 LEU A N 1
ATOM 535 C CA . LEU A 1 70 ? -11.109 -1.125 -7.426 1 96.12 70 LEU A CA 1
ATOM 536 C C . LEU A 1 70 ? -10.57 0.286 -7.648 1 96.12 70 LEU A C 1
ATOM 538 O O . LEU A 1 70 ? -11.18 1.262 -7.199 1 96.12 70 LEU A O 1
ATOM 542 N N . HIS A 1 71 ? -9.492 0.369 -8.336 1 93.56 71 HIS A N 1
ATOM 543 C CA . HIS A 1 71 ? -8.898 1.671 -8.609 1 93.56 71 HIS A CA 1
ATOM 544 C C . HIS A 1 71 ? -9.82 2.531 -9.469 1 93.56 71 HIS A C 1
ATOM 546 O O . HIS A 1 71 ? -10.008 3.719 -9.188 1 93.56 71 HIS A O 1
ATOM 552 N N . GLU A 1 72 ? -10.352 1.92 -10.43 1 93.81 72 GLU A N 1
ATOM 553 C CA . GLU A 1 72 ? -11.273 2.627 -11.305 1 93.81 72 GLU A CA 1
ATOM 554 C C . GLU A 1 72 ? -12.508 3.105 -10.539 1 93.81 72 GLU A C 1
ATOM 556 O O . GLU A 1 72 ? -12.922 4.262 -10.68 1 93.81 72 GLU A O 1
ATOM 561 N N . ALA A 1 73 ? -12.984 2.279 -9.789 1 96.56 73 ALA A N 1
ATOM 562 C CA . ALA A 1 73 ? -14.203 2.6 -9.039 1 96.56 73 ALA A CA 1
ATOM 563 C C . ALA A 1 73 ? -13.938 3.697 -8.008 1 96.56 73 ALA A C 1
ATOM 565 O O . ALA A 1 73 ? -14.742 4.621 -7.859 1 96.56 73 ALA A O 1
ATOM 566 N N . ASN A 1 74 ? -12.828 3.547 -7.328 1 96.12 74 ASN A N 1
ATOM 567 C CA . ASN A 1 74 ? -12.484 4.543 -6.32 1 96.12 74 ASN A CA 1
ATOM 568 C C . ASN A 1 74 ? -12.312 5.93 -6.938 1 96.12 74 ASN A C 1
ATOM 570 O O . ASN A 1 74 ? -12.773 6.922 -6.375 1 96.12 74 ASN A O 1
ATOM 574 N N . ARG A 1 75 ? -11.742 6.02 -8.023 1 93.62 75 ARG A N 1
ATOM 575 C CA . ARG A 1 75 ? -11.484 7.312 -8.648 1 93.62 75 ARG A CA 1
ATOM 576 C C . ARG A 1 75 ? -12.734 7.832 -9.359 1 93.62 75 ARG A C 1
ATOM 578 O O . ARG A 1 75 ? -12.945 9.047 -9.445 1 93.62 75 ARG A O 1
ATOM 585 N N . GLY A 1 76 ? -13.523 6.953 -9.766 1 94.25 76 GLY A N 1
ATOM 586 C CA . GLY A 1 76 ? -14.727 7.34 -10.484 1 94.25 76 GLY A CA 1
ATOM 587 C C . GLY A 1 76 ? -15.867 7.738 -9.57 1 94.25 76 GLY A C 1
ATOM 588 O O . GLY A 1 76 ? -16.844 8.359 -10.008 1 94.25 76 GLY A O 1
ATOM 589 N N . THR A 1 77 ? -15.781 7.359 -8.32 1 97.44 77 THR A N 1
ATOM 590 C CA . THR A 1 77 ? -16.828 7.684 -7.359 1 97.44 77 THR A CA 1
ATOM 591 C C . THR A 1 77 ? -16.516 8.977 -6.621 1 97.44 77 THR A C 1
ATOM 593 O O . THR A 1 77 ? -15.648 9 -5.738 1 97.44 77 THR A O 1
ATOM 596 N N . THR A 1 78 ? -17.328 10.008 -7.02 1 97 78 THR A N 1
ATOM 597 C CA . THR A 1 78 ? -17.078 11.328 -6.445 1 97 78 THR A CA 1
ATOM 598 C C . THR A 1 78 ? -18.25 11.766 -5.578 1 97 78 THR A C 1
ATOM 600 O O . THR A 1 78 ? -19.391 11.328 -5.789 1 97 78 THR A O 1
ATOM 603 N N . PHE A 1 79 ? -17.922 12.523 -4.602 1 97.62 79 PHE A N 1
ATOM 604 C CA . PHE A 1 79 ? -18.938 13.109 -3.727 1 97.62 79 PHE A CA 1
ATOM 605 C C . PHE A 1 79 ? -18.422 14.398 -3.102 1 97.62 79 PHE A C 1
ATOM 607 O O . PHE A 1 79 ? -17.234 14.703 -3.162 1 97.62 79 PHE A O 1
ATOM 614 N N . THR A 1 80 ? -19.344 15.148 -2.553 1 96.88 80 THR A N 1
ATOM 615 C CA . THR A 1 80 ? -19.016 16.406 -1.896 1 96.88 80 THR A CA 1
ATOM 616 C C . THR A 1 80 ? -18.938 16.234 -0.382 1 96.88 80 THR A C 1
ATOM 618 O O . THR A 1 80 ? -19.844 15.641 0.22 1 96.88 80 THR A O 1
ATOM 621 N N . HIS A 1 81 ? -17.828 16.656 0.188 1 97 81 HIS A N 1
ATOM 622 C CA . HIS A 1 81 ? -17.641 16.625 1.633 1 97 81 HIS A CA 1
ATOM 623 C C . HIS A 1 81 ? -17.625 18.031 2.215 1 97 81 HIS A C 1
ATOM 625 O O . HIS A 1 81 ? -16.969 18.922 1.678 1 97 81 HIS A O 1
ATOM 631 N N . GLU A 1 82 ? -18.344 18.172 3.256 1 95.81 82 GLU A N 1
ATOM 632 C CA . GLU A 1 82 ? -18.312 19.438 3.982 1 95.81 82 GLU A CA 1
ATOM 633 C C . GLU A 1 82 ? -17.312 19.391 5.137 1 95.81 82 GLU A C 1
ATOM 635 O O . GLU A 1 82 ? -17.469 18.609 6.07 1 95.81 82 GLU A O 1
ATOM 640 N N . THR A 1 83 ? -16.422 20.234 5.105 1 95.31 83 THR A N 1
ATOM 641 C CA . THR A 1 83 ? -15.391 20.266 6.133 1 95.31 83 THR A CA 1
ATOM 642 C C . THR A 1 83 ? -15.922 20.906 7.414 1 95.31 83 THR A C 1
ATOM 644 O O . THR A 1 83 ? -17.031 21.438 7.438 1 95.31 83 THR A O 1
ATOM 647 N N . SER A 1 84 ? -15.109 20.828 8.414 1 92.62 84 SER A N 1
ATOM 648 C CA . SER A 1 84 ? -15.523 21.312 9.727 1 92.62 84 SER A CA 1
ATOM 649 C C . SER A 1 84 ? -15.766 22.828 9.695 1 92.62 84 SER A C 1
ATOM 651 O O . SER A 1 84 ? -16.578 23.344 10.469 1 92.62 84 SER A O 1
ATOM 653 N N . ASP A 1 85 ? -15.125 23.484 8.82 1 91.06 85 ASP A N 1
ATOM 654 C CA . ASP A 1 85 ? -15.297 24.938 8.734 1 91.06 85 ASP A CA 1
ATOM 655 C C . ASP A 1 85 ? -16.406 25.312 7.766 1 91.06 85 ASP A C 1
ATOM 657 O O . ASP A 1 85 ? -16.609 26.484 7.465 1 91.06 85 ASP A O 1
ATOM 661 N N . GLY A 1 86 ? -17.016 24.312 7.184 1 93.25 86 GLY A N 1
ATOM 662 C CA . GLY A 1 86 ? -18.188 24.562 6.367 1 93.25 86 GLY A CA 1
ATOM 663 C C . GLY A 1 86 ? -17.891 24.609 4.883 1 93.25 86 GLY A C 1
ATOM 664 O O . GLY A 1 86 ? -18.797 24.781 4.062 1 93.25 86 GLY A O 1
ATOM 665 N N . ALA A 1 87 ? -16.641 24.438 4.547 1 94.56 87 ALA A N 1
ATOM 666 C CA . ALA A 1 87 ? -16.281 24.453 3.131 1 94.56 87 ALA A CA 1
ATOM 667 C C . ALA A 1 87 ? -16.672 23.141 2.453 1 94.56 87 ALA A C 1
ATOM 669 O O . ALA A 1 87 ? -16.625 22.078 3.07 1 94.56 87 ALA A O 1
ATOM 670 N N . LYS A 1 88 ? -17.078 23.297 1.218 1 96.19 88 LYS A N 1
ATOM 671 C CA . LYS A 1 88 ? -17.406 22.109 0.422 1 96.19 88 LYS A CA 1
ATOM 672 C C . LYS A 1 88 ? -16.234 21.703 -0.47 1 96.19 88 LYS A C 1
ATOM 674 O O . LYS A 1 88 ? -15.664 22.547 -1.175 1 96.19 88 LYS A O 1
ATOM 679 N N . VAL A 1 89 ? -15.906 20.453 -0.354 1 94.38 89 VAL A N 1
ATOM 680 C CA . VAL A 1 89 ? -14.812 19.938 -1.171 1 94.38 89 VAL A CA 1
ATOM 681 C C . VAL A 1 89 ? -15.266 18.688 -1.912 1 94.38 89 VAL A C 1
ATOM 683 O O . VAL A 1 89 ? -15.875 17.797 -1.318 1 94.38 89 VAL A O 1
ATOM 686 N N . ASP A 1 90 ? -14.969 18.688 -3.182 1 95.31 90 ASP A N 1
ATOM 687 C CA . ASP A 1 90 ? -15.25 17.484 -3.975 1 95.31 90 ASP A CA 1
ATOM 688 C C . ASP A 1 90 ? -14.102 16.484 -3.898 1 95.31 90 ASP A C 1
ATOM 690 O O . ASP A 1 90 ? -12.938 16.859 -4.121 1 95.31 90 ASP A O 1
ATOM 694 N N . LEU A 1 91 ? -14.422 15.281 -3.516 1 96.75 91 LEU A N 1
ATOM 695 C CA . LEU A 1 91 ? -13.453 14.195 -3.385 1 96.75 91 LEU A CA 1
ATOM 696 C C . LEU A 1 91 ? -13.906 12.961 -4.156 1 96.75 91 LEU A C 1
ATOM 698 O O . LEU A 1 91 ? -15.109 12.742 -4.324 1 96.75 91 LEU A O 1
ATOM 702 N N . ASN A 1 92 ? -12.953 12.312 -4.688 1 96.69 92 ASN A N 1
ATOM 703 C CA . ASN A 1 92 ? -13.258 10.93 -5.023 1 96.69 92 ASN A CA 1
ATOM 704 C C . ASN A 1 92 ? -12.922 9.984 -3.869 1 96.69 92 ASN A C 1
ATOM 706 O O . ASN A 1 92 ? -12.297 10.391 -2.889 1 96.69 92 ASN A O 1
ATOM 710 N N . LEU A 1 93 ? -13.352 8.766 -3.93 1 97.94 93 LEU A N 1
ATOM 711 C CA . LEU A 1 93 ? -13.172 7.836 -2.82 1 97.94 93 LEU A CA 1
ATOM 712 C C . LEU A 1 93 ? -11.695 7.645 -2.504 1 97.94 93 LEU A C 1
ATOM 714 O O . LEU A 1 93 ? -11.312 7.535 -1.336 1 97.94 93 LEU A O 1
ATOM 718 N N . ALA A 1 94 ? -10.867 7.629 -3.516 1 96.38 94 ALA A N 1
ATOM 719 C CA . ALA A 1 94 ? -9.438 7.445 -3.289 1 96.38 94 ALA A CA 1
ATOM 720 C C . ALA A 1 94 ? -8.852 8.609 -2.488 1 96.38 94 ALA A C 1
ATOM 722 O O . ALA A 1 94 ? -8.18 8.391 -1.479 1 96.38 94 ALA A O 1
ATOM 723 N N . SER A 1 95 ? -9.086 9.773 -2.939 1 97.44 95 SER A N 1
ATOM 724 C CA . SER A 1 95 ? -8.555 10.945 -2.24 1 97.44 95 SER A CA 1
ATOM 725 C C . SER A 1 95 ? -9.195 11.102 -0.867 1 97.44 95 SER A C 1
ATOM 727 O O . SER A 1 95 ? -8.555 11.578 0.074 1 97.44 95 SER A O 1
ATOM 729 N N . ALA A 1 96 ? -10.461 10.711 -0.735 1 98.38 96 ALA A N 1
ATOM 730 C CA . ALA A 1 96 ? -11.148 10.781 0.551 1 98.38 96 ALA A CA 1
ATOM 731 C C . ALA A 1 96 ? -10.469 9.891 1.587 1 98.38 96 ALA A C 1
ATOM 733 O O . ALA A 1 96 ? -10.367 10.25 2.76 1 98.38 96 ALA A O 1
ATOM 734 N N . LEU A 1 97 ? -10.055 8.734 1.146 1 97.81 97 LEU A N 1
ATOM 735 C CA . LEU A 1 97 ? -9.359 7.82 2.043 1 97.81 97 LEU A CA 1
ATOM 736 C C . LEU A 1 97 ? -8.062 8.438 2.555 1 97.81 97 LEU A C 1
ATOM 738 O O . LEU A 1 97 ? -7.738 8.32 3.738 1 97.81 97 LEU A O 1
ATOM 742 N N . ASP A 1 98 ? -7.336 9.086 1.694 1 97.38 98 ASP A N 1
ATOM 743 C CA . ASP A 1 98 ? -6.105 9.773 2.088 1 97.38 98 ASP A CA 1
ATOM 744 C C . ASP A 1 98 ? -6.402 10.938 3.025 1 97.38 98 ASP A C 1
ATOM 746 O O . ASP A 1 98 ? -5.691 11.148 4.008 1 97.38 98 ASP A O 1
ATOM 750 N N . TYR A 1 99 ? -7.469 11.648 2.686 1 98.25 99 TYR A N 1
ATOM 751 C CA . TYR A 1 99 ? -7.84 12.82 3.473 1 98.25 99 TYR A CA 1
ATOM 752 C C . TYR A 1 99 ? -8.234 12.422 4.891 1 98.25 99 TYR A C 1
ATOM 754 O O . TYR A 1 99 ? -7.84 13.078 5.859 1 98.25 99 TYR A O 1
ATOM 762 N N . VAL A 1 100 ? -8.977 11.336 5.07 1 98.69 100 VAL A N 1
ATOM 763 C CA . VAL A 1 100 ? -9.375 10.883 6.398 1 98.69 100 VAL A CA 1
ATOM 764 C C . VAL A 1 100 ? -8.141 10.531 7.219 1 98.69 100 VAL A C 1
ATOM 766 O O . VAL A 1 100 ? -8.07 10.836 8.414 1 98.69 100 VAL A O 1
ATOM 769 N N . LYS A 1 101 ? -7.188 9.891 6.613 1 98.31 101 LYS A N 1
ATOM 770 C CA . LYS A 1 101 ? -5.949 9.562 7.312 1 98.31 101 LYS A CA 1
ATOM 771 C C . LYS A 1 101 ? -5.238 10.812 7.805 1 98.31 101 LYS A C 1
ATOM 773 O O . LYS A 1 101 ? -4.719 10.844 8.922 1 98.31 101 LYS A O 1
ATOM 778 N N . GLN A 1 102 ? -5.25 11.773 6.957 1 98.44 102 GLN A N 1
ATOM 779 C CA . GLN A 1 102 ? -4.617 13.039 7.332 1 98.44 102 GLN A CA 1
ATOM 780 C C . GLN A 1 102 ? -5.348 13.695 8.5 1 98.44 102 GLN A C 1
ATOM 782 O O . GLN A 1 102 ? -4.715 14.227 9.414 1 98.44 102 GLN A O 1
ATOM 787 N N . LEU A 1 103 ? -6.652 13.656 8.438 1 98.44 103 LEU A N 1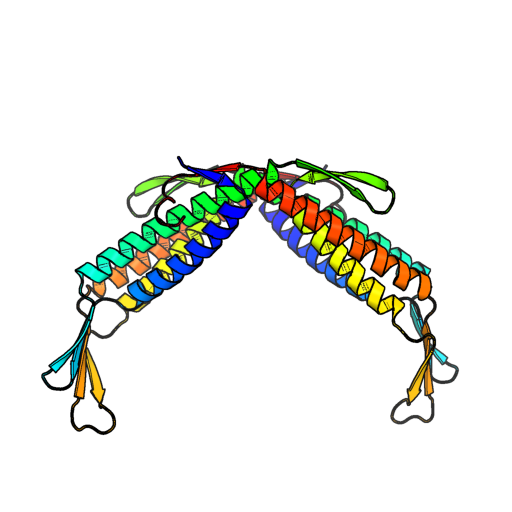
ATOM 788 C CA . LEU A 1 103 ? -7.453 14.211 9.531 1 98.44 103 LEU A CA 1
ATOM 789 C C . LEU A 1 103 ? -7.148 13.492 10.844 1 98.44 103 LEU A C 1
ATOM 791 O O . LEU A 1 103 ? -7.012 14.133 11.883 1 98.44 103 LEU A O 1
ATOM 795 N N . ARG A 1 104 ? -7.043 12.211 10.789 1 98.75 104 ARG A N 1
ATOM 796 C CA . ARG A 1 104 ? -6.77 11.438 11.992 1 98.75 104 ARG A CA 1
ATOM 797 C C . ARG A 1 104 ? -5.375 11.734 12.531 1 98.75 104 ARG A C 1
ATOM 799 O O . ARG A 1 104 ? -5.172 11.797 13.75 1 98.75 104 ARG A O 1
ATOM 806 N N . THR A 1 105 ? -4.457 11.883 11.641 1 98.62 105 THR A N 1
ATOM 807 C CA . THR A 1 105 ? -3.111 12.266 12.062 1 98.62 105 THR A CA 1
ATOM 808 C C . THR A 1 105 ? -3.121 13.633 12.742 1 98.62 105 THR A C 1
ATOM 810 O O . THR A 1 105 ? -2.516 13.805 13.805 1 98.62 105 THR A O 1
ATOM 813 N N . LYS A 1 106 ? -3.834 14.531 12.156 1 98.12 106 LYS A N 1
ATOM 814 C CA . LYS A 1 106 ? -3.943 15.859 12.758 1 98.12 106 LYS A CA 1
ATOM 815 C C . LYS A 1 106 ? -4.613 15.789 14.125 1 98.12 106 LYS A C 1
ATOM 817 O O . LYS A 1 106 ? -4.176 16.438 15.07 1 98.12 106 LYS A O 1
ATOM 822 N N . ALA A 1 107 ? -5.641 15.008 14.172 1 98.62 107 ALA A N 1
ATOM 823 C CA . ALA A 1 107 ? -6.332 14.852 15.445 1 98.62 107 ALA A CA 1
ATOM 824 C C . ALA A 1 107 ? -5.379 14.352 16.531 1 98.62 107 ALA A C 1
ATOM 826 O O . ALA A 1 107 ? -5.379 14.867 17.656 1 98.62 107 ALA A O 1
ATOM 827 N N . LYS A 1 108 ? -4.582 13.391 16.219 1 98.56 108 LYS A N 1
ATOM 828 C CA . LYS A 1 108 ? -3.631 12.82 17.172 1 98.56 108 LYS A CA 1
ATOM 829 C C . LYS A 1 108 ? -2.576 13.852 17.562 1 98.56 108 LYS A C 1
ATOM 831 O O . LYS A 1 108 ? -2.258 13.992 18.75 1 98.56 108 LYS A O 1
ATOM 836 N N . LEU A 1 109 ? -2.051 14.547 16.594 1 98.44 109 LEU A N 1
ATOM 837 C CA . LEU A 1 109 ? -1.038 15.562 16.844 1 98.44 109 LEU A CA 1
ATOM 838 C C . LEU A 1 109 ? -1.588 16.656 17.766 1 98.44 109 LEU A C 1
ATOM 840 O O . LEU A 1 109 ? -0.935 17.047 18.734 1 98.44 109 LEU A O 1
ATOM 844 N N . PHE A 1 110 ? -2.779 17.062 17.438 1 98.62 110 PHE A N 1
ATOM 845 C CA . PHE A 1 110 ? -3.375 18.172 18.188 1 98.62 110 PHE A CA 1
ATOM 846 C C . PHE A 1 110 ? -3.799 17.719 19.578 1 98.62 110 PHE A C 1
ATOM 848 O O . PHE A 1 110 ? -3.736 18.5 20.531 1 98.62 110 PHE A O 1
ATOM 855 N N . ALA A 1 111 ? -4.223 16.469 19.703 1 98.62 111 ALA A N 1
ATOM 856 C CA . ALA A 1 111 ? -4.512 15.922 21.016 1 98.62 111 ALA A CA 1
ATOM 857 C C . ALA A 1 111 ? -3.266 15.922 21.906 1 98.62 111 ALA A C 1
ATOM 859 O O . ALA A 1 111 ? -3.336 16.234 23.094 1 98.62 111 ALA A O 1
ATOM 860 N N . ARG A 1 112 ? -2.182 15.586 21.328 1 98.12 112 ARG A N 1
ATOM 861 C CA . ARG A 1 112 ? -0.919 15.617 22.062 1 98.12 112 ARG A CA 1
ATOM 862 C C . ARG A 1 112 ? -0.59 17.031 22.531 1 98.12 112 ARG A C 1
ATOM 864 O O . ARG A 1 112 ? -0.207 17.234 23.688 1 98.12 112 ARG A O 1
ATOM 871 N N . LEU A 1 113 ? -0.768 17.984 21.672 1 98.5 113 LEU A N 1
ATOM 872 C CA . LEU A 1 113 ? -0.493 19.375 22 1 98.5 113 LEU A CA 1
ATOM 873 C C . LEU A 1 113 ? -1.458 19.875 23.062 1 98.5 113 LEU A C 1
ATOM 875 O O . LEU A 1 113 ? -1.091 20.719 23.891 1 98.5 113 LEU A O 1
ATOM 879 N N . GLY A 1 114 ? -2.646 19.359 22.953 1 98.19 114 GLY A N 1
ATOM 880 C CA . GLY A 1 114 ? -3.674 19.766 23.906 1 98.19 114 GLY A CA 1
ATOM 881 C C . GLY A 1 114 ? -3.568 19.062 25.25 1 98.19 114 GLY A C 1
ATOM 882 O O . GLY A 1 114 ? -4.215 19.469 26.219 1 98.19 114 GLY A O 1
ATOM 883 N N . GLY A 1 115 ? -2.764 18.031 25.328 1 97.44 115 GLY A N 1
ATOM 884 C CA . GLY A 1 115 ? -2.686 17.219 26.547 1 97.44 115 GLY A CA 1
ATOM 885 C C . GLY A 1 115 ? -1.414 17.469 27.328 1 97.44 115 GLY A C 1
ATOM 886 O O . GLY A 1 115 ? -1.153 16.781 28.328 1 97.44 115 GLY A O 1
ATOM 887 N N . VAL A 1 116 ? -0.706 18.406 26.938 1 97 116 VAL A N 1
ATOM 888 C CA . VAL A 1 116 ? 0.573 18.656 27.594 1 97 116 VAL A CA 1
ATOM 889 C C . VAL A 1 116 ? 0.36 19.547 28.828 1 97 116 VAL A C 1
ATOM 891 O O . VAL A 1 116 ? -0.641 20.266 28.906 1 97 116 VAL A O 1
ATOM 894 N N . LYS A 1 117 ? 1.367 19.438 29.734 1 96.62 117 LYS A N 1
ATOM 895 C CA . LYS A 1 117 ? 1.387 20.359 30.875 1 96.62 117 LYS A CA 1
ATOM 896 C C . LYS A 1 117 ? 1.988 21.703 30.469 1 96.62 117 LYS A C 1
ATOM 898 O O . LYS A 1 117 ? 2.949 21.766 29.703 1 96.62 117 LYS A O 1
ATOM 903 N N . GLU A 1 118 ? 1.41 22.719 31.031 1 97.19 118 GLU A N 1
ATOM 904 C CA . GLU A 1 118 ? 1.862 24.062 30.734 1 97.19 118 GLU A CA 1
ATOM 905 C C . GLU A 1 118 ? 3.332 24.25 31.094 1 97.19 118 GLU A C 1
ATOM 907 O O . GLU A 1 118 ? 4.086 24.875 30.344 1 97.19 118 GLU A O 1
ATOM 912 N N . LYS A 1 119 ? 3.648 23.797 32.219 1 97.5 119 LYS A N 1
ATOM 913 C CA . LYS A 1 119 ? 5.023 23.906 32.719 1 97.5 119 LYS A CA 1
ATOM 914 C C . LYS A 1 119 ? 5.527 22.562 33.25 1 97.5 119 LYS A C 1
ATOM 916 O O . LYS A 1 119 ? 4.793 21.859 33.938 1 97.5 119 LYS A O 1
ATOM 921 N N . THR A 1 120 ? 6.738 22.203 32.781 1 96.31 120 THR A N 1
ATOM 922 C CA . THR A 1 120 ? 7.402 21.016 33.312 1 96.31 120 THR A CA 1
ATOM 923 C C . THR A 1 120 ? 8.797 21.359 33.812 1 96.31 120 THR A C 1
ATOM 925 O O . THR A 1 120 ? 9.477 22.219 33.25 1 96.31 120 THR A O 1
ATOM 928 N N . VAL A 1 121 ? 9.102 20.75 34.969 1 94.81 121 VAL A N 1
ATOM 929 C CA . VAL A 1 121 ? 10.414 20.969 35.594 1 94.81 121 VAL A CA 1
ATOM 930 C C . VAL A 1 121 ? 11.172 19.656 35.656 1 94.81 121 VAL A C 1
ATOM 932 O O . VAL A 1 121 ? 10.609 18.625 36.062 1 94.81 121 VAL A O 1
ATOM 935 N N . SER A 1 122 ? 12.375 19.688 35.156 1 92.38 122 SER A N 1
ATOM 936 C CA . SER A 1 122 ? 13.227 18.5 35.281 1 92.38 122 SER A CA 1
ATOM 937 C C . SER A 1 122 ? 14.602 18.859 35.812 1 92.38 122 SER A C 1
ATOM 939 O O . SER A 1 122 ? 15 20.031 35.812 1 92.38 122 SER A O 1
ATOM 941 N N . ASN A 1 123 ? 15.148 17.812 36.531 1 89.56 123 ASN A N 1
ATOM 942 C CA . ASN A 1 123 ? 16.5 18.016 37.031 1 89.56 123 ASN A CA 1
ATOM 943 C C . ASN A 1 123 ? 17.547 17.797 35.938 1 89.56 123 ASN A C 1
ATOM 945 O O . ASN A 1 123 ? 17.406 16.906 35.125 1 89.56 123 ASN A O 1
ATOM 949 N N . ASN A 1 124 ? 18.484 18.734 35.875 1 82.38 124 ASN A N 1
ATOM 950 C CA . ASN A 1 124 ? 19.641 18.562 35 1 82.38 124 ASN A CA 1
ATOM 951 C C . ASN A 1 124 ? 20.688 17.656 35.625 1 82.38 124 ASN A C 1
ATOM 953 O O . ASN A 1 124 ? 21.328 18.031 36.625 1 82.38 124 ASN A O 1
ATOM 957 N N . TYR A 1 125 ? 20.766 16.562 35.031 1 81.44 125 TYR A N 1
ATOM 958 C CA . TYR A 1 125 ? 21.688 15.617 35.625 1 81.44 125 TYR A CA 1
ATOM 959 C C . TYR A 1 125 ? 23.078 16.234 35.75 1 81.44 125 TYR A C 1
ATOM 961 O O . TYR A 1 125 ? 23.641 16.719 34.781 1 81.44 125 TYR A O 1
ATOM 969 N N . GLY A 1 126 ? 23.672 16.062 36.906 1 82.38 126 GLY A N 1
ATOM 970 C CA . GLY A 1 126 ? 25.031 16.516 37.156 1 82.38 126 GLY A CA 1
ATOM 971 C C . GLY A 1 126 ? 25.109 17.984 37.5 1 82.38 126 GLY A C 1
ATOM 972 O O . GLY A 1 126 ? 26.203 18.547 37.625 1 82.38 126 GLY A O 1
ATOM 973 N N . SER A 1 127 ? 24.062 18.578 37.344 1 82.69 127 SER A N 1
ATOM 974 C CA . SER A 1 127 ? 24.016 20 37.688 1 82.69 127 SER A CA 1
ATOM 975 C C . SER A 1 127 ? 22.953 20.297 38.719 1 82.69 127 SER A C 1
ATOM 977 O O . SER A 1 127 ? 22.078 19.469 39 1 82.69 127 SER A O 1
ATOM 979 N N . THR A 1 128 ? 23.141 21.312 39.406 1 85.38 128 THR A N 1
ATOM 980 C CA . THR A 1 128 ? 22.141 21.734 40.375 1 85.38 128 THR A CA 1
ATOM 981 C C . THR A 1 128 ? 21.016 22.516 39.688 1 85.38 128 THR A C 1
ATOM 983 O O . THR A 1 128 ? 19.969 22.75 40.281 1 85.38 128 THR A O 1
ATOM 986 N N . ASP A 1 129 ? 21.203 22.828 38.406 1 88.88 129 ASP A N 1
ATOM 987 C CA . ASP A 1 129 ? 20.203 23.656 37.719 1 88.88 129 ASP A CA 1
ATOM 988 C C . ASP A 1 129 ? 19.016 22.812 37.281 1 88.88 129 ASP A C 1
ATOM 990 O O . ASP A 1 129 ? 19.156 21.641 36.938 1 88.88 129 ASP A O 1
ATOM 994 N N . ARG A 1 130 ? 17.875 23.391 37.375 1 91.81 130 ARG A N 1
ATOM 995 C CA . ARG A 1 130 ? 16.641 22.766 36.906 1 91.81 130 ARG A CA 1
ATOM 996 C C . ARG A 1 130 ? 16.328 23.203 35.469 1 91.81 130 ARG A C 1
ATOM 998 O O . ARG A 1 130 ? 16.641 24.328 35.094 1 91.81 130 ARG A O 1
ATOM 1005 N N . ILE A 1 131 ? 15.852 22.312 34.719 1 94.75 131 ILE A N 1
ATOM 1006 C CA . ILE A 1 131 ? 15.344 22.625 33.406 1 94.75 131 ILE A CA 1
ATOM 1007 C C . ILE A 1 131 ? 13.836 22.859 33.469 1 94.75 131 ILE A C 1
ATOM 1009 O O . ILE A 1 131 ? 13.086 22 33.906 1 94.75 131 ILE A O 1
ATOM 1013 N N . VAL A 1 132 ? 13.445 24.156 33.062 1 96.06 132 VAL A N 1
ATOM 1014 C CA . VAL A 1 132 ? 12.031 24.5 33.062 1 96.06 132 VAL A CA 1
ATOM 1015 C C . VAL A 1 132 ? 11.555 24.656 31.609 1 96.06 132 VAL A C 1
ATOM 1017 O O . VAL A 1 132 ? 12.086 25.5 30.875 1 96.06 132 VAL A O 1
ATOM 1020 N N . LYS A 1 133 ? 10.602 23.828 31.266 1 96.88 133 LYS A N 1
ATOM 1021 C CA . LYS A 1 133 ? 9.969 23.953 29.953 1 96.88 133 LYS A CA 1
ATOM 1022 C C . LYS A 1 133 ? 8.57 24.547 30.062 1 96.88 133 LYS A C 1
ATOM 1024 O O . LYS A 1 133 ? 7.734 24.047 30.812 1 96.88 133 LYS A O 1
ATOM 1029 N N . THR A 1 134 ? 8.352 25.625 29.328 1 98 134 THR A N 1
ATOM 1030 C CA . THR A 1 134 ? 7.051 26.281 29.344 1 98 134 THR A CA 1
ATOM 1031 C C . THR A 1 134 ? 6.422 26.281 27.953 1 98 134 THR A C 1
ATOM 1033 O O . THR A 1 134 ? 6.996 26.812 27 1 98 134 THR A O 1
ATOM 1036 N N . VAL A 1 135 ? 5.258 25.703 27.906 1 98.31 135 VAL A N 1
ATOM 1037 C CA . VAL A 1 135 ? 4.504 25.641 26.656 1 98.31 135 VAL A CA 1
ATOM 1038 C C . VAL A 1 135 ? 3.922 27.016 26.344 1 98.31 135 VAL A C 1
ATOM 1040 O O . VAL A 1 135 ? 3.369 27.688 27.234 1 98.31 135 VAL A O 1
ATOM 1043 N N . THR A 1 136 ? 4.062 27.469 25.031 1 98.31 136 THR A N 1
ATOM 1044 C CA . THR A 1 136 ? 3.59 28.797 24.688 1 98.31 136 THR A CA 1
ATOM 1045 C C . THR A 1 136 ? 2.445 28.734 23.688 1 98.31 136 THR A C 1
ATOM 1047 O O . THR A 1 136 ? 1.815 29.75 23.375 1 98.31 136 THR A O 1
ATOM 1050 N N . HIS A 1 137 ? 2.174 27.609 23.109 1 98.31 137 HIS A N 1
ATOM 1051 C CA . HIS A 1 137 ? 0.987 27.484 22.266 1 98.31 137 HIS A CA 1
ATOM 1052 C C . HIS A 1 137 ? -0.277 27.375 23.109 1 98.31 137 HIS A C 1
ATOM 1054 O O . HIS A 1 137 ? -0.203 27.109 24.312 1 98.31 137 HIS A O 1
ATOM 1060 N N . ASP A 1 138 ? -1.401 27.609 22.453 1 97.75 138 ASP A N 1
ATOM 1061 C CA . ASP A 1 138 ? -2.703 27.562 23.125 1 97.75 138 ASP A CA 1
ATOM 1062 C C . ASP A 1 138 ? -3.18 26.125 23.328 1 97.75 138 ASP A C 1
ATOM 1064 O O . ASP A 1 138 ? -3.791 25.547 22.422 1 97.75 138 ASP A O 1
ATOM 1068 N N . ILE A 1 139 ? -2.984 25.578 24.484 1 98.31 139 ILE A N 1
ATOM 1069 C CA . ILE A 1 139 ? -3.258 24.188 24.812 1 98.31 139 ILE A CA 1
ATOM 1070 C C . ILE A 1 139 ? -4.738 23.891 24.609 1 98.31 139 ILE A C 1
ATOM 1072 O O . ILE A 1 139 ? -5.094 22.906 23.953 1 98.31 139 ILE A O 1
ATO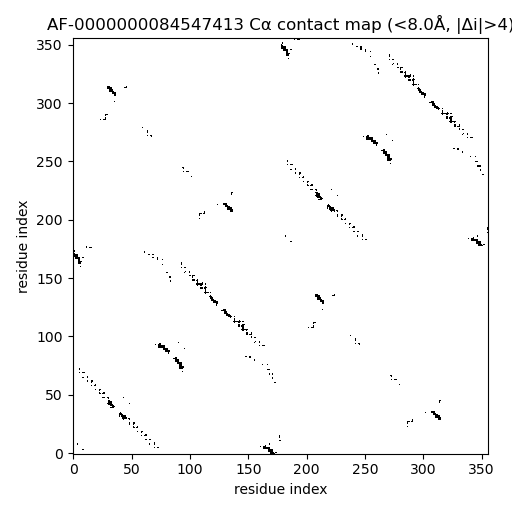M 1076 N N . LYS A 1 140 ? -5.582 24.734 25.078 1 98.06 140 LYS A N 1
ATOM 1077 C CA . LYS A 1 140 ? -7.027 24.531 25 1 98.06 140 LYS A CA 1
ATOM 1078 C C . LYS A 1 140 ? -7.512 24.562 23.547 1 98.06 140 LYS A C 1
ATOM 1080 O O . LYS A 1 140 ? -8.391 23.781 23.172 1 98.06 140 LYS A O 1
ATOM 1085 N N . ALA A 1 141 ? -6.973 25.422 22.797 1 98 141 ALA A N 1
ATOM 1086 C CA . ALA A 1 141 ? -7.352 25.516 21.391 1 98 141 ALA A CA 1
ATOM 1087 C C . ALA A 1 141 ? -7.012 24.219 20.641 1 98 141 ALA A C 1
ATOM 1089 O O . ALA A 1 141 ? -7.797 23.75 19.812 1 98 141 ALA A O 1
ATOM 1090 N N . PHE A 1 142 ? -5.836 23.688 20.969 1 98.44 142 PHE A N 1
ATOM 1091 C CA . PHE A 1 142 ? -5.43 22.469 20.297 1 98.44 142 PHE A CA 1
ATOM 1092 C C . PHE A 1 142 ? -6.262 21.281 20.75 1 98.44 142 PHE A C 1
ATOM 1094 O O . PHE A 1 142 ? -6.586 20.391 19.969 1 98.44 142 PHE A O 1
ATOM 1101 N N . GLU A 1 143 ? -6.578 21.266 21.969 1 98.31 143 GLU A N 1
ATOM 1102 C CA . GLU A 1 143 ? -7.492 20.234 22.453 1 98.31 143 GLU A CA 1
ATOM 1103 C C . GLU A 1 143 ? -8.82 20.281 21.703 1 98.31 143 GLU A C 1
ATOM 1105 O O . GLU A 1 143 ? -9.32 19.25 21.266 1 98.31 143 GLU A O 1
ATOM 1110 N N . ALA A 1 144 ? -9.344 21.453 21.547 1 98.31 144 ALA A N 1
ATOM 1111 C CA . ALA A 1 144 ? -10.609 21.641 20.844 1 98.31 144 ALA A CA 1
ATOM 1112 C C . ALA A 1 144 ? -10.484 21.234 19.375 1 98.31 144 ALA A C 1
ATOM 1114 O O . ALA A 1 144 ? -11.367 20.562 18.828 1 98.31 144 ALA A O 1
ATOM 1115 N N . LYS A 1 145 ? -9.398 21.641 18.766 1 97.69 145 LYS A N 1
ATOM 1116 C CA . LYS A 1 145 ? -9.188 21.328 17.359 1 97.69 145 LYS A CA 1
ATOM 1117 C C . LYS A 1 145 ? -9.039 19.812 17.141 1 97.69 145 LYS A C 1
ATOM 1119 O O . LYS A 1 145 ? -9.469 19.281 16.125 1 97.69 145 LYS A O 1
ATOM 1124 N N . ALA A 1 146 ? -8.406 19.156 18.094 1 98.62 146 ALA A N 1
ATOM 1125 C CA . ALA A 1 146 ? -8.281 17.703 18.016 1 98.62 146 ALA A CA 1
ATOM 1126 C C . ALA A 1 146 ? -9.648 17.047 17.891 1 98.62 146 ALA A C 1
ATOM 1128 O O . ALA A 1 146 ? -9.852 16.172 17.047 1 98.62 146 ALA A O 1
ATOM 1129 N N . THR A 1 147 ? -10.523 17.578 18.703 1 98.44 147 THR A N 1
ATOM 1130 C CA . THR A 1 147 ? -11.883 17.031 18.703 1 98.44 147 THR A CA 1
ATOM 1131 C C . THR A 1 147 ? -12.586 17.328 17.391 1 98.44 147 THR A C 1
ATOM 1133 O O . THR A 1 147 ? -13.289 16.469 16.859 1 98.44 147 THR A O 1
ATOM 1136 N N . VAL A 1 148 ? -12.398 18.469 16.875 1 98.31 148 VAL A N 1
ATOM 1137 C CA . VAL A 1 148 ? -13.016 18.875 15.617 1 98.31 148 VAL A CA 1
ATOM 1138 C C . VAL A 1 148 ? -12.547 17.953 14.484 1 98.31 148 VAL A C 1
ATOM 1140 O O . VAL A 1 148 ? -13.359 17.453 13.711 1 98.31 148 VAL A O 1
ATOM 1143 N N . PHE A 1 149 ? -11.242 17.719 14.406 1 98.19 149 PHE A N 1
ATOM 1144 C CA . PHE A 1 149 ? -10.688 16.891 13.336 1 98.19 149 PHE A CA 1
ATOM 1145 C C . PHE A 1 149 ? -11.109 15.43 13.5 1 98.19 149 PHE A C 1
ATOM 1147 O O . PHE A 1 149 ? -11.352 14.734 12.516 1 98.19 149 PHE A O 1
ATOM 1154 N N . GLU A 1 150 ? -11.195 14.992 14.75 1 98.56 150 GLU A N 1
ATOM 1155 C CA . GLU A 1 150 ? -11.664 13.625 14.984 1 98.56 150 GLU A CA 1
ATOM 1156 C C . GLU A 1 150 ? -13.109 13.445 14.523 1 98.56 150 GLU A C 1
ATOM 1158 O O . GLU A 1 150 ? -13.438 12.445 13.883 1 98.56 150 GLU A O 1
ATOM 1163 N N . LYS A 1 151 ? -13.891 14.406 14.828 1 98.5 151 LYS A N 1
ATOM 1164 C CA . LYS A 1 151 ? -15.289 14.344 14.414 1 98.5 151 LYS A CA 1
ATOM 1165 C C . LYS A 1 151 ? -15.422 14.406 12.898 1 98.5 151 LYS A C 1
ATOM 1167 O O . LYS A 1 151 ? -16.234 13.688 12.312 1 98.5 151 LYS A O 1
ATOM 1172 N N . GLU A 1 152 ? -14.695 15.234 12.328 1 98.38 152 GLU A N 1
ATOM 1173 C CA . GLU A 1 152 ? -14.727 15.328 10.875 1 98.38 152 GLU A CA 1
ATOM 1174 C C . GLU A 1 152 ? -14.258 14.023 10.227 1 98.38 152 GLU A C 1
ATOM 1176 O O . GLU A 1 152 ? -14.852 13.57 9.25 1 98.38 152 GLU A O 1
ATOM 1181 N N . ALA A 1 153 ? -13.148 13.453 10.758 1 98.69 153 ALA A N 1
ATOM 1182 C CA . ALA A 1 153 ? -12.664 12.172 10.242 1 98.69 153 ALA A CA 1
ATOM 1183 C C . ALA A 1 153 ? -13.75 11.102 10.32 1 98.69 153 ALA A C 1
ATOM 1185 O O . ALA A 1 153 ? -13.938 10.336 9.375 1 98.69 153 ALA A O 1
ATOM 1186 N N . ASN A 1 154 ? -14.484 11.133 11.391 1 98.44 154 ASN A N 1
ATOM 1187 C CA . ASN A 1 154 ? -15.547 10.148 11.578 1 98.44 154 ASN A CA 1
ATOM 1188 C C . ASN A 1 154 ? -16.688 10.359 10.578 1 98.44 154 ASN A C 1
ATOM 1190 O O . ASN A 1 154 ? -17.203 9.391 10.023 1 98.44 154 ASN A O 1
ATOM 1194 N N . ARG A 1 155 ? -17.016 11.586 10.367 1 98 155 ARG A N 1
ATOM 1195 C CA . ARG A 1 155 ? -18.062 11.891 9.391 1 98 155 ARG A CA 1
ATOM 1196 C C . ARG A 1 155 ? -17.656 11.477 7.988 1 98 155 ARG A C 1
ATOM 1198 O O . ARG A 1 155 ? -18.438 10.859 7.262 1 98 155 ARG A O 1
ATOM 1205 N N . LEU A 1 156 ? -16.484 11.82 7.656 1 98.5 156 LEU A N 1
ATOM 1206 C CA . LEU A 1 156 ? -15.992 11.477 6.328 1 98.5 156 LEU A CA 1
ATOM 1207 C C . LEU A 1 156 ? -15.883 9.961 6.164 1 98.5 156 LEU A C 1
ATOM 1209 O O . LEU A 1 156 ? -16.219 9.422 5.105 1 98.5 156 LEU A O 1
ATOM 1213 N N . SER A 1 157 ? -15.438 9.266 7.172 1 98.38 157 SER A N 1
ATOM 1214 C CA . SER A 1 157 ? -15.352 7.812 7.141 1 98.38 157 SER A CA 1
ATOM 1215 C C . SER A 1 157 ? -16.719 7.18 6.891 1 98.38 157 SER A C 1
ATOM 1217 O O . SER A 1 157 ? -16.828 6.223 6.125 1 98.38 157 SER A O 1
ATOM 1219 N N . ARG A 1 158 ? -17.672 7.734 7.492 1 97.81 158 ARG A N 1
ATOM 1220 C CA . ARG A 1 158 ? -19.031 7.23 7.289 1 97.81 158 ARG A CA 1
ATOM 1221 C C . ARG A 1 158 ? -19.5 7.457 5.852 1 97.81 158 ARG A C 1
ATOM 1223 O O . ARG A 1 158 ? -20.141 6.598 5.262 1 97.81 158 ARG A O 1
ATOM 1230 N N . GLU A 1 159 ? -19.172 8.641 5.379 1 97.75 159 GLU A N 1
ATOM 1231 C CA . GLU A 1 159 ? -19.531 8.953 4 1 97.75 159 GLU A CA 1
ATOM 1232 C C . GLU A 1 159 ? -18.812 8.031 3.02 1 97.75 159 GLU A C 1
ATOM 1234 O O . GLU A 1 159 ? -19.422 7.562 2.049 1 97.75 159 GLU A O 1
ATOM 1239 N N . ILE A 1 160 ? -17.562 7.734 3.232 1 98.31 160 ILE A N 1
ATOM 1240 C CA . ILE A 1 160 ? -16.781 6.812 2.414 1 98.31 160 ILE A CA 1
ATOM 1241 C C . ILE A 1 160 ? -17.438 5.434 2.424 1 98.31 160 ILE A C 1
ATOM 1243 O O . ILE A 1 160 ? -17.594 4.805 1.374 1 98.31 160 ILE A O 1
ATOM 1247 N N . GLU A 1 161 ? -17.828 5.008 3.602 1 97.62 161 GLU A N 1
ATOM 1248 C CA . GLU A 1 161 ? -18.484 3.713 3.734 1 97.62 161 GLU A CA 1
ATOM 1249 C C . GLU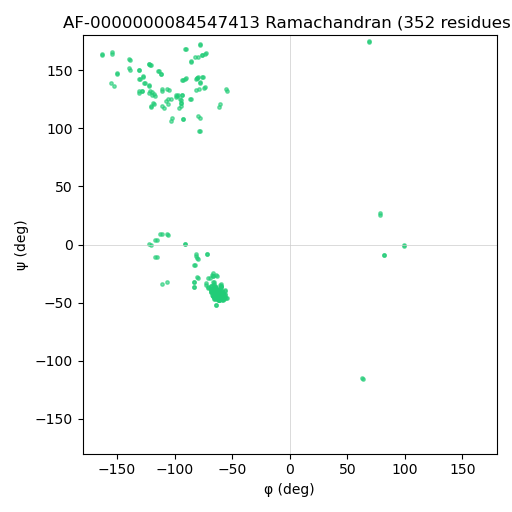 A 1 161 ? -19.781 3.676 2.947 1 97.62 161 GLU A C 1
ATOM 1251 O O . GLU A 1 161 ? -20.062 2.717 2.223 1 97.62 161 GLU A O 1
ATOM 1256 N N . ARG A 1 162 ? -20.547 4.691 3.125 1 97.88 162 ARG A N 1
ATOM 1257 C CA . ARG A 1 162 ? -21.812 4.781 2.412 1 97.88 162 ARG A CA 1
ATOM 1258 C C . ARG A 1 162 ? -21.609 4.723 0.903 1 97.88 162 ARG A C 1
ATOM 1260 O O . ARG A 1 162 ? -22.266 3.951 0.206 1 97.88 162 ARG A O 1
ATOM 1267 N N . GLN A 1 163 ? -20.672 5.504 0.403 1 97.94 163 GLN A N 1
ATOM 1268 C CA . GLN A 1 163 ? -20.391 5.531 -1.028 1 97.94 163 GLN A CA 1
ATOM 1269 C C . GLN A 1 163 ? -19.891 4.176 -1.516 1 97.94 163 GLN A C 1
ATOM 1271 O O . GLN A 1 163 ? -20.219 3.742 -2.617 1 97.94 163 GLN A O 1
ATOM 1276 N N . SER A 1 164 ? -19.078 3.514 -0.695 1 97.81 164 SER A N 1
ATOM 1277 C CA . SER A 1 164 ? -18.5 2.229 -1.067 1 97.81 164 SER A CA 1
ATOM 1278 C C . SER A 1 164 ? -19.578 1.152 -1.185 1 97.81 164 SER A C 1
ATOM 1280 O O . SER A 1 164 ? -19.422 0.205 -1.961 1 97.81 164 SER A O 1
ATOM 1282 N N . VAL A 1 165 ? -20.641 1.318 -0.466 1 97.69 165 VAL A N 1
ATOM 1283 C CA . VAL A 1 165 ? -21.734 0.358 -0.496 1 97.69 165 VAL A CA 1
ATOM 1284 C C . VAL A 1 165 ? -22.641 0.655 -1.683 1 97.69 165 VAL A C 1
ATOM 1286 O O . VAL A 1 165 ? -23.188 -0.264 -2.305 1 97.69 165 VAL A O 1
ATOM 1289 N N . LEU A 1 166 ? -22.75 1.9 -2.023 1 97.06 166 LEU A N 1
ATOM 1290 C CA . LEU A 1 166 ? -23.703 2.322 -3.043 1 97.06 166 LEU A CA 1
ATOM 1291 C C . LEU A 1 166 ? -23.125 2.145 -4.441 1 97.06 166 LEU A C 1
ATOM 1293 O O . LEU A 1 166 ? -23.844 1.781 -5.375 1 97.06 166 LEU A O 1
ATOM 1297 N N . ALA A 1 167 ? -21.859 2.381 -4.57 1 97.5 167 ALA A N 1
ATOM 1298 C CA . ALA A 1 167 ? -21.219 2.264 -5.883 1 97.5 167 ALA A CA 1
ATOM 1299 C C . ALA A 1 167 ? -20.969 0.804 -6.242 1 97.5 167 ALA A C 1
ATOM 1301 O O . ALA A 1 167 ? -20.562 0.009 -5.387 1 97.5 167 ALA A O 1
ATOM 1302 N N . THR A 1 168 ? -21.234 0.52 -7.562 1 97 168 THR A N 1
ATOM 1303 C CA . THR A 1 168 ? -21.094 -0.872 -7.98 1 97 168 THR A CA 1
ATOM 1304 C C . THR A 1 168 ? -20.062 -1.002 -9.102 1 97 168 THR A C 1
ATOM 1306 O O . THR A 1 168 ? -19.781 -0.028 -9.797 1 97 168 THR A O 1
ATOM 1309 N N . VAL A 1 169 ? -19.516 -2.219 -9.141 1 97.44 169 VAL A N 1
ATOM 1310 C CA . VAL A 1 169 ? -18.531 -2.58 -10.156 1 97.44 169 VAL A CA 1
ATOM 1311 C C . VAL A 1 169 ? -18.922 -3.912 -10.797 1 97.44 169 VAL A C 1
ATOM 1313 O O . VAL A 1 169 ? -19.469 -4.789 -10.133 1 97.44 169 VAL A O 1
ATOM 1316 N N . GLU A 1 170 ? -18.672 -3.988 -12.156 1 97 170 GLU A N 1
ATOM 1317 C CA . GLU A 1 170 ? -18.844 -5.266 -12.836 1 97 170 GLU A CA 1
ATOM 1318 C C . GLU A 1 170 ? -17.531 -6.031 -12.906 1 97 170 GLU A C 1
ATOM 1320 O O . GLU A 1 170 ? -16.5 -5.48 -13.312 1 97 170 GLU A O 1
ATOM 1325 N N . ILE A 1 171 ? -17.578 -7.305 -12.461 1 96.62 171 ILE A N 1
ATOM 1326 C CA . ILE A 1 171 ? -16.359 -8.117 -12.438 1 96.62 171 ILE A CA 1
ATOM 1327 C C . ILE A 1 171 ? -16.688 -9.531 -12.898 1 96.62 171 ILE A C 1
ATOM 1329 O O . ILE A 1 171 ? -17.812 -10.008 -12.742 1 96.62 171 ILE A O 1
ATOM 1333 N N . GLU A 1 172 ? -15.633 -10.148 -13.484 1 95.81 172 GLU A N 1
ATOM 1334 C CA . GLU A 1 172 ? -15.82 -11.484 -14.047 1 95.81 172 GLU A CA 1
ATOM 1335 C C . GLU A 1 172 ? -15.055 -12.531 -13.25 1 95.81 172 GLU A C 1
ATOM 1337 O O . GLU A 1 172 ? -13.984 -12.242 -12.711 1 95.81 172 GLU A O 1
ATOM 1342 N N . GLY A 1 173 ? -15.625 -13.781 -13.172 1 93.06 173 GLY A N 1
ATOM 1343 C CA . GLY A 1 173 ? -14.891 -14.938 -12.68 1 93.06 173 GLY A CA 1
ATOM 1344 C C . GLY A 1 173 ? -14.789 -14.977 -11.172 1 93.06 173 GLY A C 1
ATOM 1345 O O . GLY A 1 173 ? -13.828 -15.531 -10.617 1 93.06 173 GLY A O 1
ATOM 1346 N N . VAL A 1 174 ? -15.75 -14.336 -10.477 1 94.06 174 VAL A N 1
ATOM 1347 C CA . VAL A 1 174 ? -15.57 -14.211 -9.031 1 94.06 174 VAL A CA 1
ATOM 1348 C C . VAL A 1 174 ? -16.672 -14.992 -8.305 1 94.06 174 VAL A C 1
ATOM 1350 O O . VAL A 1 174 ? -16.719 -15.008 -7.074 1 94.06 174 VAL A O 1
ATOM 1353 N N . GLU A 1 175 ? -17.516 -15.672 -8.977 1 93 175 GLU A N 1
ATOM 1354 C CA . GLU A 1 175 ? -18.703 -16.312 -8.422 1 93 175 GLU A CA 1
ATOM 1355 C C . GLU A 1 175 ? -18.312 -17.344 -7.355 1 93 175 GLU A C 1
ATOM 1357 O O . GLU A 1 175 ? -18.984 -17.469 -6.328 1 93 175 GLU A O 1
ATOM 1362 N N . ALA A 1 176 ? -17.25 -17.953 -7.562 1 92.31 176 ALA A N 1
ATOM 1363 C CA . ALA A 1 176 ? -16.828 -19.016 -6.66 1 92.31 176 ALA A CA 1
ATOM 1364 C C . ALA A 1 176 ? -16.359 -18.453 -5.324 1 92.31 176 ALA A C 1
ATOM 1366 O O . ALA A 1 176 ? -16.203 -19.188 -4.352 1 92.31 176 ALA A O 1
ATOM 1367 N N . TYR A 1 177 ? -16.219 -17.094 -5.203 1 94.94 177 TYR A N 1
ATOM 1368 C CA . TYR A 1 177 ? -15.602 -16.5 -4.02 1 94.94 177 TYR A CA 1
ATOM 1369 C C . TYR A 1 177 ? -16.562 -15.555 -3.316 1 94.94 177 TYR A C 1
ATOM 1371 O O . TYR A 1 177 ? -16.188 -14.883 -2.354 1 94.94 177 TYR A O 1
ATOM 1379 N N . LEU A 1 178 ? -17.672 -15.469 -3.881 1 88.69 178 LEU A N 1
ATOM 1380 C CA . LEU A 1 178 ? -18.688 -14.594 -3.289 1 88.69 178 LEU A CA 1
ATOM 1381 C C . LEU A 1 178 ? -19.516 -15.344 -2.25 1 88.69 178 LEU A C 1
ATOM 1383 O O . LEU A 1 178 ? -19.75 -16.547 -2.393 1 88.69 178 LEU A O 1
ATOM 1387 N N . MET B 1 1 ? 1.824 24.922 -13.938 1 88.81 1 MET B N 1
ATOM 1388 C CA . MET B 1 1 ? 1.87 23.469 -14.094 1 88.81 1 MET B CA 1
ATOM 1389 C C . MET B 1 1 ? 3.238 23.016 -14.594 1 88.81 1 MET B C 1
ATOM 1391 O O . MET B 1 1 ? 3.842 23.672 -15.445 1 88.81 1 MET B O 1
ATOM 1395 N N . THR B 1 2 ? 3.803 22.078 -13.875 1 94.38 2 THR B N 1
ATOM 1396 C CA . THR B 1 2 ? 5.09 21.484 -14.234 1 94.38 2 THR B CA 1
ATOM 1397 C C . THR B 1 2 ? 4.898 20.078 -14.812 1 94.38 2 THR B C 1
ATOM 1399 O O . THR B 1 2 ? 4.082 19.312 -14.312 1 94.38 2 THR B O 1
ATOM 1402 N N . LYS B 1 3 ? 5.566 19.891 -15.898 1 96.44 3 LYS B N 1
ATOM 1403 C CA . LYS B 1 3 ? 5.508 18.578 -16.531 1 96.44 3 LYS B CA 1
ATOM 1404 C C . LYS B 1 3 ? 6.68 17.703 -16.094 1 96.44 3 LYS B C 1
ATOM 1406 O O . LYS B 1 3 ? 7.84 18.094 -16.219 1 96.44 3 LYS B O 1
ATOM 1411 N N . ILE B 1 4 ? 6.387 16.5 -15.539 1 97.94 4 ILE B N 1
ATOM 1412 C CA . ILE B 1 4 ? 7.434 15.594 -15.086 1 97.94 4 ILE B CA 1
ATOM 1413 C C . ILE B 1 4 ? 7.078 14.156 -15.469 1 97.94 4 ILE B C 1
ATOM 1415 O O . ILE B 1 4 ? 5.914 13.859 -15.75 1 97.94 4 ILE B O 1
ATOM 1419 N N . SER B 1 5 ? 8.039 13.328 -15.516 1 98.06 5 SER B N 1
ATOM 1420 C CA . SER B 1 5 ? 7.797 11.922 -15.812 1 98.06 5 SER B CA 1
ATOM 1421 C C . SER B 1 5 ? 7.141 11.219 -14.633 1 98.06 5 SER B C 1
ATOM 1423 O O . SER B 1 5 ? 7.148 11.727 -13.516 1 98.06 5 SER B O 1
ATOM 1425 N N . ILE B 1 6 ? 6.594 10.047 -14.867 1 98.31 6 ILE B N 1
ATOM 1426 C CA . ILE B 1 6 ? 6.031 9.242 -13.789 1 98.31 6 ILE B CA 1
ATOM 1427 C C . ILE B 1 6 ? 7.121 8.883 -12.789 1 98.31 6 ILE B C 1
ATOM 1429 O O . ILE B 1 6 ? 6.891 8.906 -11.578 1 98.31 6 ILE B O 1
ATOM 1433 N N . SER B 1 7 ? 8.328 8.586 -13.328 1 97.69 7 SER B N 1
ATOM 1434 C CA . SER B 1 7 ? 9.453 8.258 -12.453 1 97.69 7 SER B CA 1
ATOM 1435 C C . SER B 1 7 ? 9.789 9.43 -11.539 1 97.69 7 SER B C 1
ATOM 1437 O O . SER B 1 7 ? 10.062 9.234 -10.352 1 97.69 7 SER B O 1
ATOM 1439 N N . GLU B 1 8 ? 9.734 10.594 -12.078 1 97.69 8 GLU B N 1
ATOM 1440 C CA . GLU B 1 8 ? 9.984 11.781 -11.273 1 97.69 8 GLU B CA 1
ATOM 1441 C C . GLU B 1 8 ? 8.867 12.008 -10.266 1 97.69 8 GLU B C 1
ATOM 1443 O O . GLU B 1 8 ? 9.117 12.461 -9.141 1 97.69 8 GLU B O 1
ATOM 1448 N N . LEU B 1 9 ? 7.676 11.75 -10.656 1 98.31 9 LEU B N 1
ATOM 1449 C CA . LEU B 1 9 ? 6.535 11.891 -9.758 1 98.31 9 LEU B CA 1
ATOM 1450 C C . LEU B 1 9 ? 6.652 10.945 -8.57 1 98.31 9 LEU B C 1
ATOM 1452 O O . LEU B 1 9 ? 6.32 11.312 -7.441 1 98.31 9 LEU B O 1
ATOM 1456 N N . LEU B 1 10 ? 7.125 9.773 -8.867 1 97.62 10 LEU B N 1
ATOM 1457 C CA . LEU B 1 10 ? 7.348 8.805 -7.797 1 97.62 10 LEU B CA 1
ATOM 1458 C C . LEU B 1 10 ? 8.406 9.312 -6.816 1 97.62 10 LEU B C 1
ATOM 1460 O O . LEU B 1 10 ? 8.258 9.148 -5.602 1 97.62 10 LEU B O 1
ATOM 1464 N N . GLN B 1 11 ? 9.461 9.852 -7.379 1 97.5 11 GLN B N 1
ATOM 1465 C CA . GLN B 1 11 ? 10.492 10.43 -6.523 1 97.5 11 GLN B CA 1
ATOM 1466 C C . GLN B 1 11 ? 9.922 11.578 -5.688 1 97.5 11 GLN B C 1
ATOM 1468 O O . GLN B 1 11 ? 10.242 11.703 -4.504 1 97.5 11 GLN B O 1
ATOM 1473 N N . LEU B 1 12 ? 9.102 12.375 -6.328 1 98.25 12 LEU B N 1
ATOM 1474 C CA . LEU B 1 12 ? 8.461 13.492 -5.641 1 98.25 12 LEU B CA 1
ATOM 1475 C C . LEU B 1 12 ? 7.57 12.992 -4.508 1 98.25 12 LEU B C 1
ATOM 1477 O O . LEU B 1 12 ? 7.539 13.578 -3.428 1 98.25 12 LEU B O 1
ATOM 1481 N N . GLN B 1 13 ? 6.836 11.953 -4.758 1 98.19 13 GLN B N 1
ATOM 1482 C CA . GLN B 1 13 ? 5.984 11.359 -3.727 1 98.19 13 GLN B CA 1
ATOM 1483 C C . GLN B 1 13 ? 6.797 11.008 -2.484 1 98.19 13 GLN B C 1
ATOM 1485 O O . GLN B 1 13 ? 6.375 11.289 -1.359 1 98.19 13 GLN B O 1
ATOM 1490 N N . SER B 1 14 ? 7.914 10.398 -2.691 1 98.06 14 SER B N 1
ATOM 1491 C CA . SER B 1 14 ? 8.797 10.023 -1.592 1 98.06 14 SER B CA 1
ATOM 1492 C C . SER B 1 14 ? 9.297 11.25 -0.844 1 98.06 14 SER B C 1
ATOM 1494 O O . SER B 1 14 ? 9.344 11.266 0.388 1 98.06 14 SER B O 1
ATOM 1496 N N . THR B 1 15 ? 9.711 12.188 -1.61 1 98.31 15 THR B N 1
ATOM 1497 C CA . THR B 1 15 ? 10.195 13.43 -1.025 1 98.31 15 THR B CA 1
ATOM 1498 C C . THR B 1 15 ? 9.117 14.07 -0.154 1 98.31 15 THR B C 1
ATOM 1500 O O . THR B 1 15 ? 9.391 14.477 0.978 1 98.31 15 THR B O 1
ATOM 1503 N N . ILE B 1 16 ? 7.945 14.133 -0.67 1 98.69 16 ILE B N 1
ATOM 1504 C CA . ILE B 1 16 ? 6.84 14.773 0.03 1 98.69 16 ILE B CA 1
ATOM 1505 C C . ILE B 1 16 ? 6.508 14 1.3 1 98.69 16 ILE B C 1
ATOM 1507 O O . ILE B 1 16 ? 6.219 14.586 2.342 1 98.69 16 ILE B O 1
ATOM 1511 N N . ARG B 1 17 ? 6.535 12.734 1.294 1 98.25 17 ARG B N 1
ATOM 1512 C CA . ARG B 1 17 ? 6.324 11.922 2.488 1 98.25 17 ARG B CA 1
ATOM 1513 C C . ARG B 1 17 ? 7.348 12.25 3.566 1 98.25 17 ARG B C 1
ATOM 1515 O O . ARG B 1 17 ? 7.004 12.375 4.742 1 98.25 17 ARG B O 1
ATOM 1522 N N . GLY B 1 18 ? 8.578 12.352 3.102 1 98.38 18 GLY B N 1
ATOM 1523 C CA . GLY B 1 18 ? 9.617 12.75 4.035 1 98.38 18 GLY B CA 1
ATOM 1524 C C . GLY B 1 18 ? 9.391 14.117 4.641 1 98.38 18 GLY B C 1
ATOM 1525 O O . GLY B 1 18 ? 9.562 14.305 5.848 1 98.38 18 GLY B O 1
ATOM 1526 N N . GLU B 1 19 ? 9.016 15.031 3.824 1 98.38 19 GLU B N 1
ATOM 1527 C CA . GLU B 1 19 ? 8.742 16.391 4.285 1 98.38 19 GLU B CA 1
ATOM 1528 C C . GLU B 1 19 ? 7.551 16.422 5.242 1 98.38 19 GLU B C 1
ATOM 1530 O O . GLU B 1 19 ? 7.539 17.188 6.203 1 98.38 19 GLU B O 1
ATOM 1535 N N . ILE B 1 20 ? 6.578 15.586 4.969 1 98.75 20 ILE B N 1
ATOM 1536 C CA . ILE B 1 20 ? 5.426 15.484 5.859 1 98.75 20 ILE B CA 1
ATOM 1537 C C . ILE B 1 20 ? 5.879 14.992 7.234 1 98.75 20 ILE B C 1
ATOM 1539 O O . ILE B 1 20 ? 5.48 15.555 8.258 1 98.75 20 ILE B O 1
ATOM 1543 N N . GLY B 1 21 ? 6.715 14.008 7.277 1 98.5 21 GLY B N 1
ATOM 1544 C CA . GLY B 1 21 ? 7.238 13.516 8.539 1 98.5 21 GLY B CA 1
ATOM 1545 C C . GLY B 1 21 ? 7.961 14.586 9.344 1 98.5 21 GLY B C 1
ATOM 1546 O O . GLY B 1 21 ? 7.77 14.695 10.555 1 98.5 21 GLY B O 1
ATOM 1547 N N . LYS B 1 22 ? 8.773 15.305 8.641 1 97.94 22 LYS B N 1
ATOM 1548 C CA . LYS B 1 22 ? 9.492 16.391 9.297 1 97.94 22 LYS B CA 1
ATOM 1549 C C . LYS B 1 22 ? 8.531 17.438 9.852 1 97.94 22 LYS B C 1
ATOM 1551 O O . LYS B 1 22 ? 8.68 17.891 10.992 1 97.94 22 LYS B O 1
ATOM 1556 N N . ALA B 1 23 ? 7.594 17.812 8.992 1 98.38 23 ALA B N 1
ATOM 1557 C CA . ALA B 1 23 ? 6.629 18.844 9.406 1 98.38 23 ALA B CA 1
ATOM 1558 C C . ALA B 1 23 ? 5.785 18.344 10.578 1 98.38 23 ALA B C 1
ATOM 1560 O O . ALA B 1 23 ? 5.508 19.109 11.508 1 98.38 23 ALA B O 1
ATOM 1561 N N . GLU B 1 24 ? 5.387 17.109 10.562 1 98.62 24 GLU B N 1
ATOM 1562 C CA . GLU B 1 24 ? 4.605 16.547 11.656 1 98.62 24 GLU B CA 1
ATOM 1563 C C . GLU B 1 24 ? 5.387 16.594 12.969 1 98.62 24 GLU B C 1
ATOM 1565 O O . GLU B 1 24 ? 4.82 16.875 14.023 1 98.62 24 GLU B O 1
ATOM 1570 N N . ARG B 1 25 ? 6.625 16.266 12.914 1 97.56 25 ARG B N 1
ATOM 1571 C CA . ARG B 1 25 ? 7.465 16.297 14.109 1 97.56 25 ARG B CA 1
ATOM 1572 C C . ARG B 1 25 ? 7.535 17.703 14.68 1 97.56 25 ARG B C 1
ATOM 1574 O O . ARG B 1 25 ? 7.414 17.891 15.898 1 97.56 25 ARG B O 1
ATOM 1581 N N . LEU B 1 26 ? 7.711 18.609 13.781 1 97.06 26 LEU B N 1
ATOM 1582 C CA . LEU B 1 26 ? 7.789 20 14.219 1 97.06 26 LEU B CA 1
ATOM 1583 C C . LEU B 1 26 ? 6.469 20.453 14.836 1 97.06 26 LEU B C 1
ATOM 1585 O O . LEU B 1 26 ? 6.457 21.094 15.891 1 97.06 26 LEU B O 1
ATOM 1589 N N . VAL B 1 27 ? 5.461 20.109 14.18 1 98.31 27 VAL B N 1
ATOM 1590 C CA . VAL B 1 27 ? 4.141 20.469 14.688 1 98.31 27 VAL B CA 1
ATOM 1591 C C . VAL B 1 27 ? 3.912 19.797 16.047 1 98.31 27 VAL B C 1
ATOM 1593 O O . VAL B 1 27 ? 3.438 20.422 16.984 1 98.31 27 VAL B O 1
ATOM 1596 N N . GLY B 1 28 ? 4.301 18.578 16.172 1 97.44 28 GLY B N 1
ATOM 1597 C CA . GLY B 1 28 ? 4.078 17.812 17.391 1 97.44 28 GLY B CA 1
ATOM 1598 C C . GLY B 1 28 ? 4.867 18.344 18.578 1 97.44 28 GLY B C 1
ATOM 1599 O O . GLY B 1 28 ? 4.484 18.125 19.734 1 97.44 28 GLY B O 1
ATOM 1600 N N . GLN B 1 29 ? 5.887 18.984 18.297 1 96 29 GLN B N 1
ATOM 1601 C CA . GLN B 1 29 ? 6.719 19.547 19.359 1 96 29 GLN B CA 1
ATOM 1602 C C . GLN B 1 29 ? 6.02 20.719 20.047 1 96 29 GLN B C 1
ATOM 1604 O O . GLN B 1 29 ? 6.227 20.953 21.234 1 96 29 GLN B O 1
ATOM 1609 N N . GLY B 1 30 ? 5.188 21.391 19.312 1 97.81 30 GLY B N 1
ATOM 1610 C CA . GLY B 1 30 ? 4.562 22.594 19.828 1 97.81 30 GLY B CA 1
ATOM 1611 C C . GLY B 1 30 ? 5.535 23.75 20.016 1 97.81 30 GLY B C 1
ATOM 1612 O O . GLY B 1 30 ? 6.723 23.625 19.703 1 97.81 30 GLY B O 1
ATOM 1613 N N . SER B 1 31 ? 4.973 24.859 20.375 1 98.44 31 SER B N 1
ATOM 1614 C CA . SER B 1 31 ? 5.84 25.969 20.75 1 98.44 31 SER B CA 1
ATOM 1615 C C . SER B 1 31 ? 6.141 25.969 22.234 1 98.44 31 SER B C 1
ATOM 1617 O O . SER B 1 31 ? 5.293 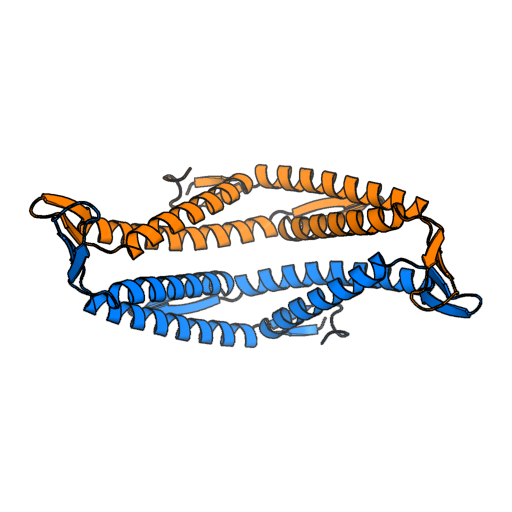25.594 23.047 1 98.44 31 SER B O 1
ATOM 1619 N N . PHE B 1 32 ? 7.406 26.344 22.531 1 98.19 32 PHE B N 1
ATOM 1620 C CA . PHE B 1 32 ? 7.836 26.328 23.922 1 98.19 32 PHE B CA 1
ATOM 1621 C C . PHE B 1 32 ? 9.102 27.156 24.109 1 98.19 32 PHE B C 1
ATOM 1623 O O . PHE B 1 32 ? 9.742 27.547 23.141 1 98.19 32 PHE B O 1
ATOM 1630 N N . GLU B 1 33 ? 9.32 27.438 25.391 1 97.88 33 GLU B N 1
ATOM 1631 C CA . GLU B 1 33 ? 10.586 27.984 25.859 1 97.88 33 GLU B CA 1
ATOM 1632 C C . GLU B 1 33 ? 11.211 27.078 26.938 1 97.88 33 GLU B C 1
ATOM 1634 O O . GLU B 1 33 ? 10.5 26.547 27.781 1 97.88 33 GLU B O 1
ATOM 1639 N N . GLU B 1 34 ? 12.492 26.875 26.828 1 96.81 34 GLU B N 1
ATOM 1640 C CA . GLU B 1 34 ? 13.219 26.062 27.812 1 96.81 34 GLU B CA 1
ATOM 1641 C C . GLU B 1 34 ? 14.344 26.875 28.453 1 96.81 34 GLU B C 1
ATOM 1643 O O . GLU B 1 34 ? 15.148 27.5 27.766 1 96.81 34 GLU B O 1
ATOM 1648 N N . LEU B 1 35 ? 14.312 26.781 29.734 1 96.12 35 LEU B N 1
ATOM 1649 C CA . LEU B 1 35 ? 15.328 27.453 30.531 1 96.12 35 LEU B CA 1
ATOM 1650 C C . LEU B 1 35 ? 16.125 26.438 31.359 1 96.12 35 LEU B C 1
ATOM 1652 O O . LEU B 1 35 ? 15.539 25.531 31.953 1 96.12 35 LEU B O 1
ATOM 1656 N N . THR B 1 36 ? 17.359 26.5 31.328 1 93.88 36 THR B N 1
ATOM 1657 C CA . THR B 1 36 ? 18.25 25.859 32.281 1 93.88 36 THR B CA 1
ATOM 1658 C C . THR B 1 36 ? 18.812 26.859 33.281 1 93.88 36 THR B C 1
ATOM 1660 O O . THR B 1 36 ? 19.656 27.688 32.906 1 93.88 36 THR B O 1
ATOM 1663 N N . GLY B 1 37 ? 18.266 26.734 34.469 1 90.19 37 GLY B N 1
ATOM 1664 C CA . GLY B 1 37 ? 18.531 27.859 35.344 1 90.19 37 GLY B CA 1
ATOM 1665 C C . GLY B 1 37 ? 17.938 29.172 34.844 1 90.19 37 GLY B C 1
ATOM 1666 O O . GLY B 1 37 ? 16.734 29.281 34.656 1 90.19 37 GLY B O 1
ATOM 1667 N N . GLU B 1 38 ? 18.766 30.109 34.531 1 87.19 38 GLU B N 1
ATOM 1668 C CA . GLU B 1 38 ? 18.281 31.391 34.031 1 87.19 38 GLU B CA 1
ATOM 1669 C C . GLU B 1 38 ? 18.641 31.562 32.562 1 87.19 38 GLU B C 1
ATOM 1671 O O . GLU B 1 38 ? 18.359 32.625 31.969 1 87.19 38 GLU B O 1
ATOM 1676 N N . ILE B 1 39 ? 19.141 30.469 31.984 1 92.44 39 ILE B N 1
ATOM 1677 C CA . ILE B 1 39 ? 19.641 30.562 30.625 1 92.44 39 ILE B CA 1
ATOM 1678 C C . ILE B 1 39 ? 18.656 29.906 29.656 1 92.44 39 ILE B C 1
ATOM 1680 O O . ILE B 1 39 ? 18.297 28.734 29.844 1 92.44 39 ILE B O 1
ATOM 1684 N N . GLU B 1 40 ? 18.188 30.766 28.703 1 93.25 40 GLU B N 1
ATOM 1685 C CA . GLU B 1 40 ? 17.391 30.172 27.625 1 93.25 40 GLU B CA 1
ATOM 1686 C C . GLU B 1 40 ? 18.203 29.156 26.828 1 93.25 40 GLU B C 1
ATOM 1688 O O . GLU B 1 40 ? 19.25 29.5 26.266 1 93.25 40 GLU B O 1
ATOM 1693 N N . THR B 1 41 ? 17.766 27.844 26.828 1 92.56 41 THR B N 1
ATOM 1694 C CA . THR B 1 41 ? 18.531 26.781 26.188 1 92.56 41 THR B CA 1
ATOM 1695 C C . THR B 1 41 ? 17.859 26.328 24.891 1 92.56 41 THR B C 1
ATOM 1697 O O . THR B 1 41 ? 18.531 25.859 23.969 1 92.56 41 THR B O 1
ATOM 1700 N N . GLU B 1 42 ? 16.547 26.375 24.797 1 93.94 42 GLU B N 1
ATOM 1701 C CA . GLU B 1 42 ? 15.812 26.016 23.594 1 93.94 42 GLU B CA 1
ATOM 1702 C C . GLU B 1 42 ? 14.508 26.797 23.484 1 93.94 42 GLU B C 1
ATOM 1704 O O . GLU B 1 42 ? 13.922 27.172 24.5 1 93.94 42 GLU B O 1
ATOM 1709 N N . LYS B 1 43 ? 14.141 27.094 22.234 1 95.69 43 LYS B N 1
ATOM 1710 C CA . LYS B 1 43 ? 12.875 27.781 22.016 1 95.69 43 LYS B CA 1
ATOM 1711 C C . LYS B 1 43 ? 12.289 27.453 20.641 1 95.69 43 LYS B C 1
ATOM 1713 O O . LYS B 1 43 ? 13.023 27.344 19.656 1 95.69 43 LYS B O 1
ATOM 1718 N N . VAL B 1 44 ? 11.047 27.203 20.609 1 97.5 44 VAL B N 1
ATOM 1719 C CA . VAL B 1 44 ? 10.211 27.203 19.406 1 97.5 44 VAL B CA 1
ATOM 1720 C C . VAL B 1 44 ? 9.102 28.234 19.562 1 97.5 44 VAL B C 1
ATOM 1722 O O . VAL B 1 44 ? 8.211 28.094 20.406 1 97.5 44 VAL B O 1
ATOM 1725 N N . THR B 1 45 ? 9.078 29.25 18.656 1 97.94 45 THR B N 1
ATOM 1726 C CA . THR B 1 45 ? 8.117 30.344 18.812 1 97.94 45 THR B CA 1
ATOM 1727 C C . THR B 1 45 ? 6.754 29.938 18.25 1 97.94 45 THR B C 1
ATOM 1729 O O . THR B 1 45 ? 6.645 28.969 17.5 1 97.94 45 THR B O 1
ATOM 1732 N N . VAL B 1 46 ? 5.758 30.625 18.641 1 97.56 46 VAL B N 1
ATOM 1733 C CA . VAL B 1 46 ? 4.41 30.406 18.125 1 97.56 46 VAL B CA 1
ATOM 1734 C C . VAL B 1 46 ? 4.402 30.625 16.609 1 97.56 46 VAL B C 1
ATOM 1736 O O . VAL B 1 46 ? 3.717 29.906 15.883 1 97.56 46 VAL B O 1
ATOM 1739 N N . GLU B 1 47 ? 5.207 31.594 16.219 1 97.69 47 GLU B N 1
ATOM 1740 C CA . GLU B 1 47 ? 5.301 31.875 14.797 1 97.69 47 GLU B CA 1
ATOM 1741 C C . GLU B 1 47 ? 5.898 30.703 14.031 1 97.69 47 GLU B C 1
ATOM 1743 O O . GLU B 1 47 ? 5.375 30.312 12.992 1 97.69 47 GLU B O 1
ATOM 1748 N N . GLU B 1 48 ? 6.957 30.156 14.562 1 97.81 48 GLU B N 1
ATOM 1749 C CA . GLU B 1 48 ? 7.59 29 13.938 1 97.81 48 GLU B CA 1
ATOM 1750 C C . GLU B 1 48 ? 6.641 27.812 13.906 1 97.81 48 GLU B C 1
ATOM 1752 O O . GLU B 1 48 ? 6.582 27.094 12.906 1 97.81 48 GLU B O 1
ATOM 1757 N N . HIS B 1 49 ? 5.984 27.609 14.953 1 98.19 49 HIS B N 1
ATOM 1758 C CA . HIS B 1 49 ? 5.02 26.516 15.031 1 98.19 49 HIS B CA 1
ATOM 1759 C C . HIS B 1 49 ? 3.885 26.703 14.031 1 98.19 49 HIS B C 1
ATOM 1761 O O . HIS B 1 49 ? 3.465 25.75 13.375 1 98.19 49 HIS B O 1
ATOM 1767 N N . THR B 1 50 ? 3.412 27.922 13.891 1 97.69 50 THR B N 1
ATOM 1768 C CA . THR B 1 50 ? 2.35 28.234 12.945 1 97.69 50 THR B CA 1
ATOM 1769 C C . THR B 1 50 ? 2.811 28 11.508 1 97.69 50 THR B C 1
ATOM 1771 O O . THR B 1 50 ? 2.051 27.469 10.688 1 97.69 50 THR B O 1
ATOM 1774 N N . GLU B 1 51 ? 4.016 28.359 11.258 1 98.06 51 GLU B N 1
ATOM 1775 C CA . GLU B 1 51 ? 4.578 28.109 9.938 1 98.06 51 GLU B CA 1
ATOM 1776 C C . GLU B 1 51 ? 4.641 26.609 9.641 1 98.06 51 GLU B C 1
ATOM 1778 O O . GLU B 1 51 ? 4.371 26.188 8.516 1 98.06 51 GLU B O 1
ATOM 1783 N N . ALA B 1 52 ? 4.996 25.812 10.594 1 98.25 52 ALA B N 1
ATOM 1784 C CA . ALA B 1 52 ? 5.051 24.375 10.438 1 98.25 52 ALA B CA 1
ATOM 1785 C C . ALA B 1 52 ? 3.668 23.797 10.156 1 98.25 52 ALA B C 1
ATOM 1787 O O . ALA B 1 52 ? 3.523 22.875 9.336 1 98.25 52 ALA B O 1
ATOM 1788 N N . LEU B 1 53 ? 2.713 24.312 10.797 1 98.06 53 LEU B N 1
ATOM 1789 C CA . LEU B 1 53 ? 1.336 23.891 10.578 1 98.06 53 LEU B CA 1
ATOM 1790 C C . LEU B 1 53 ? 0.893 24.172 9.148 1 98.06 53 LEU B C 1
ATOM 1792 O O . LEU B 1 53 ? 0.278 23.312 8.508 1 98.06 53 LEU B O 1
ATOM 1796 N N . GLU B 1 54 ? 1.19 25.359 8.758 1 98 54 GLU B N 1
ATOM 1797 C CA . GLU B 1 54 ? 0.833 25.734 7.395 1 98 54 GLU B CA 1
ATOM 1798 C C . GLU B 1 54 ? 1.555 24.859 6.371 1 98 54 GLU B C 1
ATOM 1800 O O . GLU B 1 54 ? 0.963 24.453 5.371 1 98 54 GLU B O 1
ATOM 1805 N N . LEU B 1 55 ? 2.809 24.641 6.621 1 98.06 55 LEU B N 1
ATOM 1806 C CA . LEU B 1 55 ? 3.584 23.781 5.738 1 98.06 55 LEU B CA 1
ATOM 1807 C C . LEU B 1 55 ? 2.965 22.391 5.664 1 98.06 55 LEU B C 1
ATOM 1809 O O . LEU B 1 55 ? 2.834 21.812 4.574 1 98.06 55 LEU B O 1
ATOM 1813 N N . LEU B 1 56 ? 2.59 21.859 6.781 1 98.5 56 LEU B N 1
ATOM 1814 C CA . LEU B 1 56 ? 2 20.531 6.844 1 98.5 56 LEU B CA 1
ATOM 1815 C C . LEU B 1 56 ? 0.728 20.453 6.008 1 98.5 56 LEU B C 1
ATOM 1817 O O . LEU B 1 56 ? 0.528 19.5 5.254 1 98.5 56 LEU B O 1
ATOM 1821 N N . GLU B 1 57 ? -0.092 21.5 6.137 1 97 57 GLU B N 1
ATOM 1822 C CA . GLU B 1 57 ? -1.332 21.531 5.367 1 97 57 GLU B CA 1
ATOM 1823 C C . GLU B 1 57 ? -1.051 21.516 3.867 1 97 57 GLU B C 1
ATOM 1825 O O . GLU B 1 57 ? -1.716 20.812 3.113 1 97 57 GLU B O 1
ATOM 1830 N N . GLY B 1 58 ? -0.099 22.297 3.455 1 97 58 GLY B N 1
ATOM 1831 C CA . GLY B 1 58 ? 0.283 22.312 2.053 1 97 58 GLY B CA 1
ATOM 1832 C C . GLY B 1 58 ? 0.819 20.969 1.569 1 97 58 GLY B C 1
ATOM 1833 O O . GLY B 1 58 ? 0.511 20.547 0.456 1 97 58 GLY B O 1
ATOM 1834 N N . LEU B 1 59 ? 1.571 20.344 2.377 1 98.5 59 LEU B N 1
ATOM 1835 C CA . LEU B 1 59 ? 2.156 19.047 2.023 1 98.5 59 LEU B CA 1
ATOM 1836 C C . LEU B 1 59 ? 1.081 17.969 1.924 1 98.5 59 LEU B C 1
ATOM 1838 O O . LEU B 1 59 ? 1.141 17.109 1.045 1 98.5 59 LEU B O 1
ATOM 1842 N N . TYR B 1 60 ? 0.128 18.016 2.838 1 97.88 60 TYR B N 1
ATOM 1843 C CA . TYR B 1 60 ? -0.982 17.078 2.799 1 97.88 60 TYR B CA 1
ATOM 1844 C C . TYR B 1 60 ? -1.752 17.188 1.488 1 97.88 60 TYR B C 1
ATOM 1846 O O . TYR B 1 60 ? -2.043 16.188 0.842 1 97.88 60 TYR B O 1
ATOM 1854 N N . ALA B 1 61 ? -2.055 18.359 1.085 1 96.06 61 ALA B N 1
ATOM 1855 C CA . ALA B 1 61 ? -2.77 18.594 -0.168 1 96.06 61 ALA B CA 1
ATOM 1856 C C . ALA B 1 61 ? -1.947 18.109 -1.363 1 96.06 61 ALA B C 1
ATOM 1858 O O . ALA B 1 61 ? -2.484 17.5 -2.287 1 96.06 61 ALA B O 1
ATOM 1859 N N . LEU B 1 62 ? -0.715 18.422 -1.302 1 97.62 62 LEU B N 1
ATOM 1860 C CA . LEU B 1 62 ? 0.172 18.016 -2.387 1 97.62 62 LEU B CA 1
ATOM 1861 C C . LEU B 1 62 ? 0.259 16.5 -2.479 1 97.62 62 LEU B C 1
ATOM 1863 O O . LEU B 1 62 ? 0.296 15.938 -3.576 1 97.62 62 LEU B O 1
ATOM 1867 N N . SER B 1 63 ? 0.343 15.859 -1.331 1 98.19 63 SER B N 1
ATOM 1868 C CA . SER B 1 63 ? 0.413 14.406 -1.301 1 98.19 63 SER B CA 1
ATOM 1869 C C . SER B 1 63 ? -0.797 13.773 -1.986 1 98.19 63 SER B C 1
ATOM 1871 O O . SER B 1 63 ? -0.663 12.797 -2.719 1 98.19 63 SER B O 1
ATOM 1873 N N . ILE B 1 64 ? -1.973 14.328 -1.741 1 97 64 ILE B N 1
ATOM 1874 C CA . ILE B 1 64 ? -3.189 13.805 -2.354 1 97 64 ILE B CA 1
ATOM 1875 C C . ILE B 1 64 ? -3.154 14.047 -3.861 1 97 64 ILE B C 1
ATOM 1877 O O . ILE B 1 64 ? -3.492 13.156 -4.645 1 97 64 ILE B O 1
ATOM 1881 N N . GLN B 1 65 ? -2.73 15.242 -4.285 1 96.94 65 GLN B N 1
ATOM 1882 C CA . GLN B 1 65 ? -2.604 15.539 -5.707 1 96.94 65 GLN B CA 1
ATOM 1883 C C . GLN B 1 65 ? -1.658 14.562 -6.395 1 96.94 65 GLN B C 1
ATOM 1885 O O . GLN B 1 65 ? -1.97 14.031 -7.465 1 96.94 65 GLN B O 1
ATOM 1890 N N . ILE B 1 66 ? -0.547 14.336 -5.754 1 97.88 66 ILE B N 1
ATOM 1891 C CA . ILE B 1 66 ? 0.464 13.453 -6.324 1 97.88 66 ILE B CA 1
ATOM 1892 C C . ILE B 1 66 ? -0.097 12.039 -6.453 1 97.88 66 ILE B C 1
ATOM 1894 O O . ILE B 1 66 ? 0.059 11.398 -7.496 1 97.88 66 ILE B O 1
ATOM 1898 N N . ALA B 1 67 ? -0.748 11.586 -5.402 1 96.31 67 ALA B N 1
ATOM 1899 C CA . ALA B 1 67 ? -1.34 10.25 -5.441 1 96.31 67 ALA B CA 1
ATOM 1900 C C . ALA B 1 67 ? -2.344 10.125 -6.582 1 96.31 67 ALA B C 1
ATOM 1902 O O . ALA B 1 67 ? -2.354 9.125 -7.305 1 96.31 67 ALA B O 1
ATOM 1903 N N . ASP B 1 68 ? -3.115 11.109 -6.762 1 95.12 68 ASP B N 1
ATOM 1904 C CA . ASP B 1 68 ? -4.129 11.094 -7.812 1 95.12 68 ASP B CA 1
ATOM 1905 C C . ASP B 1 68 ? -3.482 11.07 -9.195 1 95.12 68 ASP B C 1
ATOM 1907 O O . ASP B 1 68 ? -3.871 10.273 -10.055 1 95.12 68 ASP B O 1
ATOM 1911 N N . LYS B 1 69 ? -2.537 11.922 -9.336 1 96.38 69 LYS B N 1
ATOM 1912 C CA . LYS B 1 69 ? -1.868 12.008 -10.625 1 96.38 69 LYS B CA 1
ATOM 1913 C C . LYS B 1 69 ? -1.117 10.719 -10.945 1 96.38 69 LYS B C 1
ATOM 1915 O O . LYS B 1 69 ? -1.101 10.266 -12.094 1 96.38 69 LYS B O 1
ATOM 1920 N N . LEU B 1 70 ? -0.518 10.125 -9.945 1 96.12 70 LEU B N 1
ATOM 1921 C CA . LEU B 1 70 ? 0.21 8.875 -10.133 1 96.12 70 LEU B CA 1
ATOM 1922 C C . LEU B 1 70 ? -0.735 7.754 -10.555 1 96.12 70 LEU B C 1
ATOM 1924 O O . LEU B 1 70 ? -0.429 6.992 -11.477 1 96.12 70 LEU B O 1
ATOM 1928 N N . HIS B 1 71 ? -1.838 7.68 -9.906 1 93.69 71 HIS B N 1
ATOM 1929 C CA . HIS B 1 71 ? -2.816 6.648 -10.227 1 93.69 71 HIS B CA 1
ATOM 1930 C C . HIS B 1 71 ? -3.342 6.816 -11.648 1 93.69 71 HIS B C 1
ATOM 1932 O O . HIS B 1 71 ? -3.449 5.84 -12.398 1 93.69 71 HIS B O 1
ATOM 1938 N N . GLU B 1 72 ? -3.631 8.008 -11.953 1 93.88 72 GLU B N 1
ATOM 1939 C CA . GLU B 1 72 ? -4.121 8.305 -13.297 1 93.88 72 GLU B CA 1
ATOM 1940 C C . GLU B 1 72 ? -3.08 7.953 -14.359 1 93.88 72 GLU B C 1
ATOM 1942 O O . GLU B 1 72 ? -3.398 7.32 -15.367 1 93.88 72 GLU B O 1
ATOM 1947 N N . ALA B 1 73 ? -1.938 8.32 -14.094 1 96.56 73 ALA B N 1
ATOM 1948 C CA . ALA B 1 73 ? -0.86 8.086 -15.047 1 96.56 73 ALA B CA 1
ATOM 1949 C C . ALA B 1 73 ? -0.574 6.598 -15.211 1 96.56 73 ALA B C 1
ATOM 1951 O O . ALA B 1 73 ? -0.392 6.109 -16.328 1 96.56 73 ALA B O 1
ATOM 1952 N N . ASN B 1 74 ? -0.53 5.93 -14.086 1 96.19 74 ASN B N 1
ATOM 1953 C CA . ASN B 1 74 ? -0.258 4.5 -14.125 1 96.19 74 ASN B CA 1
ATOM 1954 C C . ASN B 1 74 ? -1.328 3.746 -14.906 1 96.19 74 ASN B C 1
ATOM 1956 O O . ASN B 1 74 ? -1.012 2.852 -15.695 1 96.19 74 ASN B O 1
ATOM 1960 N N . ARG B 1 75 ? -2.51 4.078 -14.766 1 93.69 75 ARG B N 1
ATOM 1961 C CA . ARG B 1 75 ? -3.602 3.381 -15.438 1 93.69 75 ARG B CA 1
ATOM 1962 C C . ARG B 1 75 ? -3.725 3.828 -16.891 1 93.69 75 ARG B C 1
ATOM 1964 O O . ARG B 1 75 ? -4.121 3.043 -17.75 1 93.69 75 ARG B O 1
ATOM 1971 N N . GLY B 1 76 ? -3.34 5.004 -17.125 1 94.25 76 GLY B N 1
ATOM 1972 C CA . GLY B 1 76 ? -3.459 5.547 -18.469 1 94.25 76 GLY B CA 1
ATOM 1973 C C . GLY B 1 76 ? -2.312 5.148 -19.375 1 94.25 76 GLY B C 1
ATOM 1974 O O . GLY B 1 76 ? -2.408 5.285 -20.594 1 94.25 76 GLY B O 1
ATOM 1975 N N . THR B 1 77 ? -1.229 4.711 -18.797 1 97.5 77 THR B N 1
ATOM 1976 C CA . THR B 1 77 ? -0.066 4.309 -19.578 1 97.5 77 THR B CA 1
ATOM 1977 C C . THR B 1 77 ? -0.103 2.811 -19.875 1 97.5 77 THR B C 1
ATOM 1979 O O . THR B 1 77 ? 0.154 1.992 -18.984 1 97.5 77 THR B O 1
ATOM 1982 N N . THR B 1 78 ? -0.388 2.549 -21.203 1 97.12 78 THR B N 1
ATOM 1983 C CA . THR B 1 78 ? -0.523 1.154 -21.609 1 97.12 78 THR B CA 1
ATOM 1984 C C . THR B 1 78 ? 0.594 0.76 -22.562 1 97.12 78 THR B C 1
ATOM 1986 O O . THR B 1 78 ? 1.147 1.611 -23.266 1 97.12 78 THR B O 1
ATOM 1989 N N . PHE B 1 79 ? 0.944 -0.475 -22.5 1 97.62 79 PHE B N 1
ATOM 1990 C CA . PHE B 1 79 ? 1.931 -1.038 -23.406 1 97.62 79 PHE B CA 1
ATOM 1991 C C . PHE B 1 79 ? 1.715 -2.537 -23.578 1 97.62 79 PHE B C 1
ATOM 1993 O O . PHE B 1 79 ? 0.975 -3.156 -22.812 1 97.62 79 PHE B O 1
ATOM 2000 N N . THR B 1 80 ? 2.336 -3.066 -24.609 1 97 80 THR B N 1
ATOM 2001 C CA . THR B 1 80 ? 2.242 -4.496 -24.891 1 97 80 THR B CA 1
ATOM 2002 C C . THR B 1 80 ? 3.471 -5.23 -24.359 1 97 80 THR B C 1
ATOM 2004 O O . TH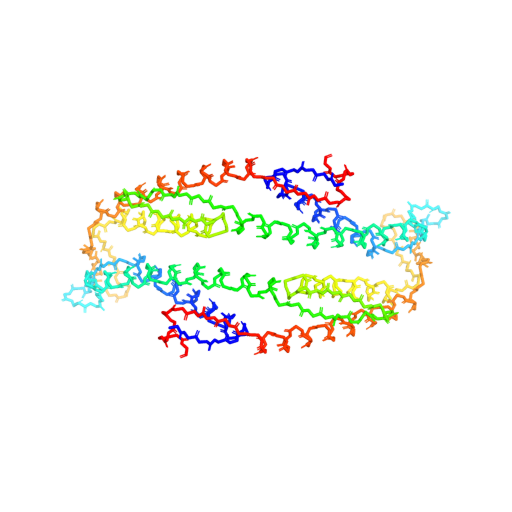R B 1 80 ? 4.605 -4.809 -24.594 1 97 80 THR B O 1
ATOM 2007 N N . HIS B 1 81 ? 3.203 -6.27 -23.594 1 96.94 81 HIS B N 1
ATOM 2008 C CA . HIS B 1 81 ? 4.258 -7.133 -23.062 1 96.94 81 HIS B CA 1
ATOM 2009 C C . HIS B 1 81 ? 4.211 -8.516 -23.703 1 96.94 81 HIS B C 1
ATOM 2011 O O . HIS B 1 81 ? 3.141 -9.109 -23.828 1 96.94 81 HIS B O 1
ATOM 2017 N N . GLU B 1 82 ? 5.352 -8.938 -24.109 1 95.81 82 GLU B N 1
ATOM 2018 C CA . GLU B 1 82 ? 5.461 -10.297 -24.625 1 95.81 82 GLU B CA 1
ATOM 2019 C C . GLU B 1 82 ? 5.891 -11.273 -23.531 1 95.81 82 GLU B C 1
ATOM 2021 O O . GLU B 1 82 ? 6.988 -11.156 -22.984 1 95.81 82 GLU B O 1
ATOM 2026 N N . THR B 1 83 ? 5.109 -12.227 -23.297 1 95.19 83 THR B N 1
ATOM 2027 C CA . THR B 1 83 ? 5.402 -13.203 -22.25 1 95.19 83 THR B CA 1
ATOM 2028 C C . THR B 1 83 ? 6.449 -14.203 -22.719 1 95.19 83 THR B C 1
ATOM 2030 O O . THR B 1 83 ? 6.832 -14.203 -23.891 1 95.19 83 THR B O 1
ATOM 2033 N N . SER B 1 84 ? 6.875 -14.984 -21.797 1 92.56 84 SER B N 1
ATOM 2034 C CA . SER B 1 84 ? 7.941 -15.938 -22.078 1 92.56 84 SER B CA 1
ATOM 2035 C C . SER B 1 84 ? 7.5 -16.953 -23.125 1 92.56 84 SER B C 1
ATOM 2037 O O . SER B 1 84 ? 8.328 -17.5 -23.875 1 92.56 84 SER B O 1
ATOM 2039 N N . ASP B 1 85 ? 6.242 -17.188 -23.203 1 91 85 ASP B N 1
ATOM 2040 C CA . ASP B 1 85 ? 5.742 -18.172 -24.172 1 91 85 ASP B CA 1
ATOM 2041 C C . ASP B 1 85 ? 5.398 -17.5 -25.5 1 91 85 ASP B C 1
ATOM 2043 O O . ASP B 1 85 ? 4.828 -18.125 -26.391 1 91 85 ASP B O 1
ATOM 2047 N N . GLY B 1 86 ? 5.594 -16.219 -25.562 1 93.19 86 GLY B N 1
ATOM 2048 C CA . GLY B 1 86 ? 5.441 -15.523 -26.828 1 93.19 86 GLY B CA 1
ATOM 2049 C C . GLY B 1 86 ? 4.098 -14.828 -26.969 1 93.19 86 GLY B C 1
ATOM 2050 O O . GLY B 1 86 ? 3.84 -14.164 -27.969 1 93.19 86 GLY B O 1
ATOM 2051 N N . ALA B 1 87 ? 3.283 -14.961 -25.984 1 94.31 87 ALA B N 1
ATOM 2052 C CA . ALA B 1 87 ? 1.979 -14.305 -26.031 1 94.31 87 ALA B CA 1
ATOM 2053 C C . ALA B 1 87 ? 2.109 -12.805 -25.766 1 94.31 87 ALA B C 1
ATOM 2055 O O . ALA B 1 87 ? 2.945 -12.375 -24.969 1 94.31 87 ALA B O 1
ATOM 2056 N N . LYS B 1 88 ? 1.264 -12.086 -26.469 1 96.12 88 LYS B N 1
ATOM 2057 C CA . LYS B 1 88 ? 1.22 -10.641 -26.266 1 96.12 88 LYS B CA 1
ATOM 2058 C C . LYS B 1 88 ? 0.08 -10.258 -25.328 1 96.12 88 LYS B C 1
ATOM 2060 O O . LYS B 1 88 ? -1.06 -10.688 -25.516 1 96.12 88 LYS B O 1
ATOM 2065 N N . VAL B 1 89 ? 0.462 -9.508 -24.344 1 94.19 89 VAL B N 1
ATOM 2066 C CA . VAL B 1 89 ? -0.545 -9.062 -23.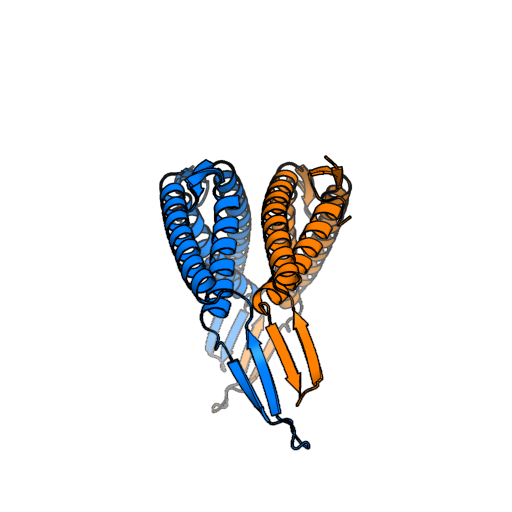375 1 94.19 89 VAL B CA 1
ATOM 2067 C C . VAL B 1 89 ? -0.457 -7.543 -23.219 1 94.19 89 VAL B C 1
ATOM 2069 O O . VAL B 1 89 ? 0.633 -6.996 -23.047 1 94.19 89 VAL B O 1
ATOM 2072 N N . ASP B 1 90 ? -1.599 -6.926 -23.281 1 95.31 90 ASP B N 1
ATOM 2073 C CA . ASP B 1 90 ? -1.657 -5.488 -23.031 1 95.31 90 ASP B CA 1
ATOM 2074 C C . ASP B 1 90 ? -1.812 -5.199 -21.547 1 95.31 90 ASP B C 1
ATOM 2076 O O . ASP B 1 90 ? -2.699 -5.75 -20.891 1 95.31 90 ASP B O 1
ATOM 2080 N N . LEU B 1 91 ? -0.913 -4.395 -21.016 1 96.75 91 LEU B N 1
ATOM 2081 C CA . LEU B 1 91 ? -0.903 -4.008 -19.609 1 96.75 91 LEU B CA 1
ATOM 2082 C C . LEU B 1 91 ? -0.846 -2.492 -19.469 1 96.75 91 LEU B C 1
ATOM 2084 O O . LEU B 1 91 ? -0.299 -1.802 -20.328 1 96.75 91 LEU B O 1
ATOM 2088 N N . ASN B 1 92 ? -1.513 -2.031 -18.469 1 96.75 92 ASN B N 1
ATOM 2089 C CA . ASN B 1 92 ? -1.131 -0.701 -18.016 1 96.75 92 ASN B CA 1
ATOM 2090 C C . ASN B 1 92 ? -0.045 -0.768 -16.938 1 96.75 92 ASN B C 1
ATOM 2092 O O . ASN B 1 92 ? 0.271 -1.848 -16.438 1 96.75 92 ASN B O 1
ATOM 2096 N N . LEU B 1 93 ? 0.552 0.32 -16.609 1 97.94 93 LEU B N 1
ATOM 2097 C CA . LEU B 1 93 ? 1.674 0.327 -15.68 1 97.94 93 LEU B CA 1
ATOM 2098 C C . LEU B 1 93 ? 1.258 -0.236 -14.32 1 97.94 93 LEU B C 1
ATOM 2100 O O . LEU B 1 93 ? 2.031 -0.949 -13.68 1 97.94 93 LEU B O 1
ATOM 2104 N N . ALA B 1 94 ? 0.051 0.043 -13.898 1 96.38 94 ALA B N 1
ATOM 2105 C CA . ALA B 1 94 ? -0.413 -0.455 -12.609 1 96.38 94 ALA B CA 1
ATOM 2106 C C . ALA B 1 94 ? -0.485 -1.979 -12.602 1 96.38 94 ALA B C 1
ATOM 2108 O O . ALA B 1 94 ? 0.054 -2.629 -11.703 1 96.38 94 ALA B O 1
ATOM 2109 N N . SER B 1 95 ? -1.138 -2.516 -13.547 1 97.38 95 SER B N 1
ATOM 2110 C CA . SER B 1 95 ? -1.267 -3.969 -13.609 1 97.38 95 SER B CA 1
ATOM 2111 C C . SER B 1 95 ? 0.081 -4.633 -13.875 1 97.38 95 SER B C 1
ATOM 2113 O O . SER B 1 95 ? 0.338 -5.738 -13.398 1 97.38 95 SER B O 1
ATOM 2115 N N . ALA B 1 96 ? 0.939 -3.953 -14.633 1 98.38 96 ALA B N 1
ATOM 2116 C CA . ALA B 1 96 ? 2.271 -4.484 -14.906 1 98.38 96 ALA B CA 1
ATOM 2117 C C . ALA B 1 96 ? 3.074 -4.641 -13.617 1 98.38 96 ALA B C 1
ATOM 2119 O O . ALA B 1 96 ? 3.82 -5.609 -13.461 1 98.38 96 ALA B O 1
ATOM 2120 N N . LEU B 1 97 ? 2.945 -3.676 -12.75 1 97.81 97 LEU B N 1
ATOM 2121 C CA . LEU B 1 97 ? 3.637 -3.74 -11.469 1 97.81 97 LEU B CA 1
ATOM 2122 C C . LEU B 1 97 ? 3.18 -4.953 -10.664 1 97.81 97 LEU B C 1
ATOM 2124 O O . LEU B 1 97 ? 3.998 -5.641 -10.055 1 97.81 97 LEU B O 1
ATOM 2128 N N . ASP B 1 98 ? 1.905 -5.227 -10.656 1 97.25 98 ASP B N 1
ATOM 2129 C CA . ASP B 1 98 ? 1.368 -6.395 -9.969 1 97.25 98 ASP B CA 1
ATOM 2130 C C . ASP B 1 98 ? 1.84 -7.688 -10.633 1 97.25 98 ASP B C 1
ATOM 2132 O O . ASP B 1 98 ? 2.188 -8.648 -9.953 1 97.25 98 ASP B O 1
ATOM 2136 N N . TYR B 1 99 ? 1.848 -7.633 -11.961 1 98.19 99 TYR B N 1
ATOM 2137 C CA . TYR B 1 99 ? 2.234 -8.82 -12.719 1 98.19 99 TYR B CA 1
ATOM 2138 C C . TYR B 1 99 ? 3.695 -9.172 -12.469 1 98.19 99 TYR B C 1
ATOM 2140 O O . TYR B 1 99 ? 4.035 -10.344 -12.289 1 98.19 99 TYR B O 1
ATOM 2148 N N . VAL B 1 100 ? 4.59 -8.203 -12.398 1 98.69 100 VAL B N 1
ATOM 2149 C CA . VAL B 1 100 ? 6 -8.461 -12.133 1 98.69 100 VAL B CA 1
ATOM 2150 C C . VAL B 1 100 ? 6.156 -9.109 -10.758 1 98.69 100 VAL B C 1
ATOM 2152 O O . VAL B 1 100 ? 6.953 -10.039 -10.594 1 98.69 100 VAL B O 1
ATOM 2155 N N . LYS B 1 101 ? 5.434 -8.633 -9.797 1 98.31 101 LYS B N 1
ATOM 2156 C CA . LYS B 1 101 ? 5.488 -9.219 -8.453 1 98.31 101 LYS B CA 1
ATOM 2157 C C . LYS B 1 101 ? 5.074 -10.688 -8.484 1 98.31 101 LYS B C 1
ATOM 2159 O O . LYS B 1 101 ? 5.691 -11.523 -7.816 1 98.31 101 LYS B O 1
ATOM 2164 N N . GLN B 1 102 ? 4.074 -10.93 -9.234 1 98.44 102 GLN B N 1
ATOM 2165 C CA . GLN B 1 102 ? 3.605 -12.305 -9.352 1 98.44 102 GLN B CA 1
ATOM 2166 C C . GLN B 1 102 ? 4.66 -13.188 -10.016 1 98.44 102 GLN B C 1
ATOM 2168 O O . GLN B 1 102 ? 4.887 -14.328 -9.586 1 98.44 102 GLN B O 1
ATOM 2173 N N . LEU B 1 103 ? 5.258 -12.656 -11.047 1 98.44 103 LEU B N 1
ATOM 2174 C CA . LEU B 1 103 ? 6.316 -13.398 -11.727 1 98.44 103 LEU B CA 1
ATOM 2175 C C . LEU B 1 103 ? 7.461 -13.711 -10.766 1 98.44 103 LEU B C 1
ATOM 2177 O O . LEU B 1 103 ? 7.992 -14.82 -10.766 1 98.44 103 LEU B O 1
ATOM 2181 N N . ARG B 1 104 ? 7.836 -12.758 -9.984 1 98.75 104 ARG B N 1
ATOM 2182 C CA . ARG B 1 104 ? 8.938 -12.953 -9.047 1 98.75 104 ARG B CA 1
ATOM 2183 C C . ARG B 1 104 ? 8.562 -13.977 -7.98 1 98.75 104 ARG B C 1
ATOM 2185 O O . ARG B 1 104 ? 9.406 -14.773 -7.555 1 98.75 104 ARG B O 1
ATOM 2192 N N . THR B 1 105 ? 7.348 -13.914 -7.539 1 98.62 105 THR B N 1
ATOM 2193 C CA . THR B 1 105 ? 6.887 -14.914 -6.586 1 98.62 105 THR B CA 1
ATOM 2194 C C . THR B 1 105 ? 6.938 -16.312 -7.195 1 98.62 105 THR B C 1
ATOM 2196 O O . THR B 1 105 ? 7.418 -17.25 -6.562 1 98.62 105 THR B O 1
ATOM 2199 N N . LYS B 1 106 ? 6.5 -16.406 -8.406 1 98.06 106 LYS B N 1
ATOM 2200 C CA . LYS B 1 106 ? 6.555 -17.688 -9.094 1 98.06 106 LYS B CA 1
ATOM 2201 C C . LYS B 1 106 ? 7.996 -18.172 -9.258 1 98.06 106 LYS B C 1
ATOM 2203 O O . LYS B 1 106 ? 8.297 -19.344 -9.047 1 98.06 106 LYS B O 1
ATOM 2208 N N . ALA B 1 107 ? 8.82 -17.234 -9.641 1 98.62 107 ALA B N 1
ATOM 2209 C CA . ALA B 1 107 ? 10.227 -17.594 -9.789 1 98.62 107 ALA B CA 1
ATOM 2210 C C . ALA B 1 107 ? 10.797 -18.172 -8.492 1 98.62 107 ALA B C 1
ATOM 2212 O O . ALA B 1 107 ? 11.5 -19.188 -8.516 1 98.62 107 ALA B O 1
ATOM 2213 N N . LYS B 1 108 ? 10.5 -17.547 -7.391 1 98.56 108 LYS B N 1
ATOM 2214 C CA . LYS B 1 108 ? 10.992 -18 -6.09 1 98.56 108 LYS B CA 1
ATOM 2215 C C . LYS B 1 108 ? 10.422 -19.375 -5.738 1 98.56 108 LYS B C 1
ATOM 2217 O O . LYS B 1 108 ? 11.148 -20.266 -5.277 1 98.56 108 LYS B O 1
ATOM 2222 N N . LEU B 1 109 ? 9.133 -19.531 -5.934 1 98.44 109 LEU B N 1
ATOM 2223 C CA . LEU B 1 109 ? 8.477 -20.812 -5.641 1 98.44 109 LEU B CA 1
ATOM 2224 C C . LEU B 1 109 ? 9.086 -21.938 -6.469 1 98.44 109 LEU B C 1
ATOM 2226 O O . LEU B 1 109 ? 9.398 -23 -5.938 1 98.44 109 LEU B O 1
ATOM 2230 N N . PHE B 1 110 ? 9.273 -21.641 -7.715 1 98.62 110 PHE B N 1
ATOM 2231 C CA . PHE B 1 110 ? 9.758 -22.656 -8.633 1 98.62 110 PHE B CA 1
ATOM 2232 C C . PHE B 1 110 ? 11.234 -22.953 -8.375 1 98.62 110 PHE B C 1
ATOM 2234 O O . PHE B 1 110 ? 11.68 -24.094 -8.539 1 98.62 110 PHE B O 1
ATOM 2241 N N . ALA B 1 111 ? 12 -21.938 -8 1 98.62 111 ALA B N 1
ATOM 2242 C CA . ALA B 1 111 ? 13.383 -22.172 -7.605 1 98.62 111 ALA B CA 1
ATOM 2243 C C . ALA B 1 111 ? 13.461 -23.109 -6.41 1 98.62 111 ALA B C 1
ATOM 2245 O O . ALA B 1 111 ? 14.328 -23.984 -6.359 1 98.62 111 ALA B O 1
ATOM 2246 N N . ARG B 1 112 ? 12.602 -22.938 -5.48 1 98.12 112 ARG B N 1
ATOM 2247 C CA . ARG B 1 112 ? 12.555 -23.812 -4.32 1 98.12 112 ARG B CA 1
ATOM 2248 C C . ARG B 1 112 ? 12.258 -25.25 -4.738 1 98.12 112 ARG B C 1
ATOM 2250 O O . ARG B 1 112 ? 12.906 -26.188 -4.273 1 98.12 112 ARG B O 1
ATOM 2257 N N . LEU B 1 113 ? 11.305 -25.406 -5.629 1 98.5 113 LEU B N 1
ATOM 2258 C CA . LEU B 1 113 ? 10.93 -26.734 -6.113 1 98.5 113 LEU B CA 1
ATOM 2259 C C . LEU B 1 113 ? 12.07 -27.359 -6.91 1 98.5 113 LEU B C 1
ATOM 2261 O O . LEU B 1 113 ? 12.234 -28.578 -6.898 1 98.5 113 LEU B O 1
ATOM 2265 N N . GLY B 1 114 ? 12.766 -26.484 -7.586 1 98.19 114 GLY B N 1
ATOM 2266 C CA . GLY B 1 114 ? 13.875 -26.953 -8.406 1 98.19 114 GLY B CA 1
ATOM 2267 C C . GLY B 1 114 ? 15.141 -27.203 -7.605 1 98.19 114 GLY B C 1
ATOM 2268 O O . GLY B 1 114 ? 16.094 -27.797 -8.109 1 98.19 114 GLY B O 1
ATOM 2269 N N . GLY B 1 115 ? 15.188 -26.766 -6.363 1 97.5 115 GLY B N 1
ATOM 2270 C CA . GLY B 1 115 ? 16.406 -26.875 -5.562 1 97.5 115 GLY B CA 1
ATOM 2271 C C . GLY B 1 115 ? 16.312 -27.953 -4.5 1 97.5 115 GLY B C 1
ATOM 2272 O O . GLY B 1 115 ? 17.203 -28.078 -3.66 1 97.5 115 GLY B O 1
ATOM 2273 N N . VAL B 1 116 ? 15.312 -28.703 -4.559 1 97.12 116 VAL B N 1
ATOM 2274 C CA . VAL B 1 116 ? 15.109 -29.719 -3.523 1 97.12 116 VAL B CA 1
ATOM 2275 C C . VAL B 1 116 ? 15.875 -30.984 -3.891 1 97.12 116 VAL B C 1
ATOM 2277 O O . VAL B 1 116 ? 16.172 -31.219 -5.062 1 97.12 116 VAL B O 1
ATOM 2280 N N . LYS B 1 117 ? 16.156 -31.766 -2.809 1 96.62 117 LYS B N 1
ATOM 2281 C CA . LYS B 1 117 ? 16.719 -33.094 -3.031 1 96.62 117 LYS B CA 1
ATOM 2282 C C . LYS B 1 117 ? 15.617 -34.094 -3.402 1 96.62 117 LYS B C 1
ATOM 2284 O O . LYS B 1 117 ? 14.516 -34.062 -2.859 1 96.62 117 LYS B O 1
ATOM 2289 N N . GLU B 1 118 ? 15.992 -34.969 -4.289 1 97.25 118 GLU B N 1
ATOM 2290 C CA . GLU B 1 118 ? 15.039 -35.969 -4.758 1 97.25 118 GLU B CA 1
ATOM 2291 C C . GLU B 1 118 ? 14.523 -36.844 -3.605 1 97.25 118 GLU B C 1
ATOM 2293 O O . GLU B 1 118 ? 13.328 -37.156 -3.539 1 97.25 118 GLU B O 1
ATOM 2298 N N . LYS B 1 119 ? 15.422 -37.25 -2.832 1 97.56 119 LYS B N 1
ATOM 2299 C CA . LYS B 1 119 ? 15.078 -38.094 -1.686 1 97.56 119 LYS B CA 1
ATOM 2300 C C . LYS B 1 119 ? 15.727 -37.562 -0.408 1 97.56 119 LYS B C 1
ATOM 2302 O O . LYS B 1 119 ? 16.891 -37.156 -0.42 1 97.56 119 LYS B O 1
ATOM 2307 N N . THR B 1 120 ? 14.891 -37.469 0.649 1 96.31 120 THR B N 1
ATOM 2308 C CA . THR B 1 120 ? 15.406 -37.094 1.967 1 96.31 120 THR B CA 1
ATOM 2309 C C . THR B 1 120 ? 14.992 -38.125 3.01 1 96.31 120 THR B C 1
ATOM 2311 O O . THR B 1 120 ? 13.898 -38.688 2.932 1 96.31 120 THR B O 1
ATOM 2314 N N . VAL B 1 121 ? 15.953 -38.438 3.893 1 94.88 121 VAL B N 1
ATOM 2315 C CA . VAL B 1 121 ? 15.688 -39.406 4.961 1 94.88 121 VAL B CA 1
ATOM 2316 C C . VAL B 1 121 ? 15.844 -38.719 6.316 1 94.88 121 VAL B C 1
ATOM 2318 O O . VAL B 1 121 ? 16.797 -37.969 6.543 1 94.88 121 VAL B O 1
ATOM 2321 N N . SER B 1 122 ? 14.828 -38.906 7.105 1 92.44 122 SER B N 1
ATOM 2322 C CA . SER B 1 122 ? 14.906 -38.344 8.461 1 92.44 122 SER B CA 1
ATOM 2323 C C . SER B 1 122 ? 14.516 -39.406 9.492 1 92.44 122 SER B C 1
ATOM 2325 O O . SER B 1 122 ? 13.875 -40.406 9.156 1 92.44 122 SER B O 1
ATOM 2327 N N . ASN B 1 123 ? 15.164 -39.219 10.695 1 89.44 123 ASN B N 1
ATOM 2328 C CA . ASN B 1 123 ? 14.805 -40.125 11.781 1 89.44 123 ASN B CA 1
ATOM 2329 C C . ASN B 1 123 ? 13.516 -39.688 12.469 1 89.44 123 ASN B C 1
ATOM 2331 O O . ASN B 1 123 ? 13.258 -38.5 12.633 1 89.44 123 ASN B O 1
ATOM 2335 N N . ASN B 1 124 ? 12.656 -40.688 12.648 1 82 124 ASN B N 1
ATOM 2336 C CA . ASN B 1 124 ? 11.438 -40.469 13.414 1 82 124 ASN B CA 1
ATOM 2337 C C . ASN B 1 124 ? 11.711 -40.469 14.914 1 82 124 ASN B C 1
ATOM 2339 O O . ASN B 1 124 ? 12.047 -41.5 15.484 1 82 124 ASN B O 1
ATOM 2343 N N . TYR B 1 125 ? 11.602 -39.312 15.406 1 81.12 125 TYR B N 1
ATOM 2344 C CA . TYR B 1 125 ? 11.922 -39.219 16.828 1 81.12 125 TYR B CA 1
ATOM 2345 C C . TYR B 1 125 ? 11.094 -40.219 17.625 1 81.12 125 TYR B C 1
ATOM 2347 O O . TYR B 1 125 ? 9.859 -40.25 17.531 1 81.12 125 TYR B O 1
ATOM 2355 N N . GLY B 1 126 ? 11.758 -40.969 18.516 1 82.19 126 GLY B N 1
ATOM 2356 C CA . GLY B 1 126 ? 11.102 -41.906 19.406 1 82.19 126 GLY B CA 1
ATOM 2357 C C . GLY B 1 126 ? 10.805 -43.25 18.75 1 82.19 126 GLY B C 1
ATOM 2358 O O . GLY B 1 126 ? 10.148 -44.094 19.344 1 82.19 126 GLY B O 1
ATOM 2359 N N . SER B 1 127 ? 11.008 -43.25 17.562 1 82.75 127 SER B N 1
ATOM 2360 C CA . SER B 1 127 ? 10.789 -44.5 16.844 1 82.75 127 SER B CA 1
ATOM 2361 C C . SER B 1 127 ? 12.055 -44.969 16.094 1 82.75 127 SER B C 1
ATOM 2363 O O . SER B 1 127 ? 12.984 -44.156 15.938 1 82.75 127 SER B O 1
ATOM 2365 N N . THR B 1 128 ? 12.125 -46.156 15.875 1 84.94 128 THR B N 1
ATOM 2366 C CA . THR B 1 128 ? 13.25 -46.688 15.117 1 84.94 128 THR B CA 1
ATOM 2367 C C . THR B 1 128 ? 13.016 -46.5 13.617 1 84.94 128 THR B C 1
ATOM 2369 O O . THR B 1 128 ? 13.938 -46.688 12.812 1 84.94 128 THR B O 1
ATOM 2372 N N . ASP B 1 129 ? 11.805 -46.094 13.242 1 88.69 129 ASP B N 1
ATOM 2373 C CA . ASP B 1 129 ? 11.5 -46 11.82 1 88.69 129 ASP B CA 1
ATOM 2374 C C . ASP B 1 129 ? 12.062 -44.719 11.211 1 88.69 129 ASP B C 1
ATOM 2376 O O . ASP B 1 129 ? 12.133 -43.688 11.883 1 88.69 129 ASP B O 1
ATOM 2380 N N . ARG B 1 130 ? 12.508 -44.812 10.008 1 91.88 130 ARG B N 1
ATOM 2381 C CA . ARG B 1 130 ? 12.977 -43.688 9.242 1 91.88 130 ARG B CA 1
ATOM 2382 C C . ARG B 1 130 ? 11.859 -43.094 8.383 1 91.88 130 ARG B C 1
ATOM 2384 O O . ARG B 1 130 ? 10.977 -43.812 7.922 1 91.88 130 ARG B O 1
ATOM 2391 N N . ILE B 1 131 ? 11.828 -41.844 8.281 1 94.81 131 ILE B N 1
ATOM 2392 C CA . ILE B 1 131 ? 10.914 -41.156 7.359 1 94.81 131 ILE B CA 1
ATOM 2393 C C . ILE B 1 131 ? 11.641 -40.844 6.059 1 94.81 131 ILE B C 1
ATOM 2395 O O . ILE B 1 131 ? 12.688 -40.188 6.066 1 94.81 131 ILE B O 1
ATOM 2399 N N . VAL B 1 132 ? 11.102 -41.469 4.934 1 96.12 132 VAL B N 1
ATOM 2400 C CA . VAL B 1 132 ? 11.672 -41.219 3.615 1 96.12 132 VAL B CA 1
ATOM 2401 C C . VAL B 1 132 ? 10.711 -40.375 2.787 1 96.12 132 VAL B C 1
ATOM 2403 O O . VAL B 1 132 ? 9.578 -40.781 2.529 1 96.12 132 VAL B O 1
ATOM 2406 N N . LYS B 1 133 ? 11.188 -39.188 2.439 1 96.88 133 LYS B N 1
ATOM 2407 C CA . LYS B 1 133 ? 10.422 -38.312 1.55 1 96.88 133 LYS B CA 1
ATOM 2408 C C . LYS B 1 133 ? 10.992 -38.344 0.135 1 96.88 133 LYS B C 1
ATOM 2410 O O . LYS B 1 133 ? 12.188 -38.094 -0.062 1 96.88 133 LYS B O 1
ATOM 2415 N N . THR B 1 134 ? 10.148 -38.656 -0.814 1 98.06 134 THR B N 1
ATOM 2416 C CA . THR B 1 134 ? 10.555 -38.719 -2.213 1 98.06 134 THR B CA 1
ATOM 2417 C C . THR B 1 134 ? 9.773 -37.688 -3.047 1 98.06 134 THR B C 1
ATOM 2419 O O . THR B 1 134 ? 8.547 -37.781 -3.135 1 98.06 134 THR B O 1
ATOM 2422 N N . VAL B 1 135 ? 10.516 -36.812 -3.658 1 98.38 135 VAL B N 1
ATOM 2423 C CA . VAL B 1 135 ? 9.922 -35.812 -4.523 1 98.38 135 VAL B CA 1
ATOM 2424 C C . VAL B 1 135 ? 9.469 -36.469 -5.832 1 98.38 135 VAL B C 1
ATOM 2426 O O . VAL B 1 135 ? 10.195 -37.25 -6.426 1 98.38 135 VAL B O 1
ATOM 2429 N N . THR B 1 136 ? 8.195 -36.094 -6.277 1 98.31 136 THR B N 1
ATOM 2430 C CA . THR B 1 136 ? 7.684 -36.75 -7.48 1 98.31 136 THR B CA 1
ATOM 2431 C C . THR B 1 136 ? 7.477 -35.719 -8.594 1 98.31 136 THR B C 1
ATOM 2433 O O . THR B 1 136 ? 7.176 -36.094 -9.734 1 98.31 136 THR B O 1
ATOM 2436 N N . HIS B 1 137 ? 7.551 -34.469 -8.328 1 98.31 137 HIS B N 1
ATOM 2437 C CA . HIS B 1 137 ? 7.512 -33.469 -9.398 1 98.31 137 HIS B CA 1
ATOM 2438 C C . HIS B 1 137 ? 8.844 -33.406 -10.133 1 98.31 137 HIS B C 1
ATOM 2440 O O . HIS B 1 137 ? 9.859 -33.906 -9.641 1 98.31 137 HIS B O 1
ATOM 2446 N N . ASP B 1 138 ? 8.812 -32.812 -11.32 1 97.75 138 ASP B N 1
ATOM 2447 C CA . ASP B 1 138 ? 9.992 -32.688 -12.172 1 97.75 138 ASP B CA 1
ATOM 2448 C C . ASP B 1 138 ? 10.906 -31.562 -11.695 1 97.75 138 ASP B C 1
ATOM 2450 O O . ASP B 1 138 ? 10.711 -30.406 -12.07 1 97.75 138 ASP B O 1
ATOM 2454 N N . ILE B 1 139 ? 11.914 -31.875 -10.961 1 98.31 139 ILE B N 1
ATOM 2455 C CA . ILE B 1 139 ? 12.82 -30.922 -10.312 1 98.31 139 ILE B CA 1
ATOM 2456 C C . ILE B 1 139 ? 13.492 -30.062 -11.367 1 98.31 139 ILE B C 1
ATOM 2458 O O . ILE B 1 139 ? 13.508 -28.828 -11.258 1 98.31 139 ILE B O 1
ATOM 2462 N N . LYS B 1 140 ? 13.977 -30.641 -12.398 1 98.06 140 LYS B N 1
ATOM 2463 C CA . LYS B 1 140 ? 14.703 -29.922 -13.438 1 98.06 140 LYS B CA 1
ATOM 2464 C C . LYS B 1 140 ? 13.789 -28.969 -14.188 1 98.06 140 LYS B C 1
ATOM 2466 O O . LYS B 1 140 ? 14.195 -27.859 -14.547 1 98.06 140 LYS B O 1
ATOM 2471 N N . ALA B 1 141 ? 12.617 -29.375 -14.43 1 97.94 141 ALA B N 1
ATOM 2472 C CA . ALA B 1 141 ? 11.656 -28.531 -15.125 1 97.94 141 ALA B CA 1
ATOM 2473 C C . ALA B 1 141 ? 11.359 -27.266 -14.312 1 97.94 141 ALA B C 1
ATOM 2475 O O . ALA B 1 141 ? 11.258 -26.172 -14.867 1 97.94 141 ALA B O 1
ATOM 2476 N N . PHE B 1 142 ? 11.219 -27.484 -13.016 1 98.44 142 PHE B N 1
ATOM 2477 C CA . PHE B 1 142 ? 10.914 -26.328 -12.172 1 98.44 142 PHE B CA 1
ATOM 2478 C C . PHE B 1 142 ? 12.125 -25.406 -12.047 1 98.44 142 PHE B C 1
ATOM 2480 O O . PHE B 1 142 ? 11.969 -24.188 -11.992 1 98.44 142 PHE B O 1
ATOM 2487 N N . GLU B 1 143 ? 13.242 -25.953 -11.992 1 98.31 143 GLU B N 1
ATOM 2488 C CA . GLU B 1 143 ? 14.453 -25.141 -12.023 1 98.31 143 GLU B CA 1
ATOM 2489 C C . GLU B 1 143 ? 14.5 -24.266 -13.281 1 98.31 143 GLU B C 1
ATOM 2491 O O . GLU B 1 143 ? 14.758 -23.062 -13.203 1 98.31 143 GLU B O 1
ATOM 2496 N N . ALA B 1 144 ? 14.219 -24.859 -14.391 1 98.31 144 ALA B N 1
ATOM 2497 C CA . ALA B 1 144 ? 14.227 -24.141 -15.664 1 98.31 144 ALA B CA 1
ATOM 2498 C C . ALA B 1 144 ? 13.141 -23.062 -15.695 1 98.31 144 ALA B C 1
ATOM 2500 O O . ALA B 1 144 ? 13.383 -21.953 -16.156 1 98.31 144 ALA B O 1
ATOM 2501 N N . LYS B 1 145 ? 11.992 -23.422 -15.203 1 97.75 145 LYS B N 1
ATOM 2502 C CA . LYS B 1 145 ? 10.883 -22.469 -15.203 1 97.75 145 LYS B CA 1
ATOM 2503 C C . LYS B 1 145 ? 11.172 -21.281 -14.297 1 97.75 145 LYS B C 1
ATOM 2505 O O . LYS B 1 145 ? 10.758 -20.156 -14.578 1 97.75 145 LYS B O 1
ATOM 2510 N N . ALA B 1 146 ? 11.836 -21.547 -13.203 1 98.62 146 ALA B N 1
ATOM 2511 C CA . ALA B 1 146 ? 12.227 -20.453 -12.305 1 98.62 146 ALA B CA 1
ATOM 2512 C C . ALA B 1 146 ? 13.047 -19.406 -13.047 1 98.62 146 ALA B C 1
ATOM 2514 O O . ALA B 1 146 ? 12.789 -18.203 -12.914 1 98.62 146 ALA B O 1
ATOM 2515 N N . THR B 1 147 ? 13.922 -19.938 -13.844 1 98.44 147 THR B N 1
ATOM 2516 C CA . THR B 1 147 ? 14.789 -19.047 -14.609 1 98.44 147 THR B CA 1
ATOM 2517 C C . THR B 1 147 ? 13.984 -18.266 -15.648 1 98.44 147 THR B C 1
ATOM 2519 O O . THR B 1 147 ? 14.211 -17.078 -15.852 1 98.44 147 THR B O 1
ATOM 2522 N N . VAL B 1 148 ? 13.086 -18.922 -16.266 1 98.31 148 VAL B N 1
ATOM 2523 C CA . VAL B 1 148 ? 12.25 -18.297 -17.281 1 98.31 148 VAL B CA 1
ATOM 2524 C C . VAL B 1 148 ? 11.445 -17.156 -16.656 1 98.31 148 VAL B C 1
ATOM 2526 O O . VAL B 1 148 ? 11.406 -16.047 -17.203 1 98.31 148 VAL B O 1
ATOM 2529 N N . PHE B 1 149 ? 10.812 -17.391 -15.523 1 98.19 149 PHE B N 1
ATOM 2530 C CA . PHE B 1 149 ? 9.984 -16.375 -14.883 1 98.19 149 PHE B CA 1
ATOM 2531 C C . PHE B 1 149 ? 10.844 -15.227 -14.352 1 98.19 149 PHE B C 1
ATOM 2533 O O . PHE B 1 149 ? 10.43 -14.07 -14.391 1 98.19 149 PHE B O 1
ATOM 2540 N N . GLU B 1 150 ? 12.039 -15.562 -13.867 1 98.56 150 GLU B N 1
ATOM 2541 C CA . GLU B 1 150 ? 12.945 -14.508 -13.414 1 98.56 150 GLU B CA 1
ATOM 2542 C C . GLU B 1 150 ? 13.352 -13.594 -14.562 1 98.56 150 GLU B C 1
ATOM 2544 O O . GLU B 1 150 ? 13.359 -12.375 -14.414 1 98.56 150 GLU B O 1
ATOM 2549 N N . LYS B 1 151 ? 13.641 -14.195 -15.648 1 98.5 151 LYS B N 1
ATOM 2550 C CA . LYS B 1 151 ? 14.039 -13.422 -16.828 1 98.5 151 LYS B CA 1
ATOM 2551 C C . LYS B 1 151 ? 12.875 -12.578 -17.328 1 98.5 151 LYS B C 1
ATOM 2553 O O . LYS B 1 151 ? 13.062 -11.422 -17.719 1 98.5 151 LYS B O 1
ATOM 2558 N N . GLU B 1 152 ? 11.766 -13.141 -17.359 1 98.44 152 GLU B N 1
ATOM 2559 C CA . GLU B 1 152 ? 10.594 -12.391 -17.781 1 98.44 152 GLU B CA 1
ATOM 2560 C C . GLU B 1 152 ? 10.312 -11.219 -16.844 1 98.44 152 GLU B C 1
ATOM 2562 O O . GLU B 1 152 ? 9.992 -10.117 -17.297 1 98.44 152 GLU B O 1
ATOM 2567 N N . ALA B 1 153 ? 10.383 -11.484 -15.516 1 98.62 153 ALA B N 1
ATOM 2568 C CA . ALA B 1 153 ? 10.195 -10.414 -14.539 1 98.62 153 ALA B CA 1
ATOM 2569 C C . ALA B 1 153 ? 11.172 -9.273 -14.781 1 98.62 153 ALA B C 1
ATOM 2571 O O . ALA B 1 153 ? 10.797 -8.102 -14.734 1 98.62 153 ALA B O 1
ATOM 2572 N N . ASN B 1 154 ? 12.375 -9.625 -15.117 1 98.44 154 ASN B N 1
ATOM 2573 C CA . ASN B 1 154 ? 13.398 -8.609 -15.367 1 98.44 154 ASN B CA 1
ATOM 2574 C C . ASN B 1 154 ? 13.094 -7.805 -16.625 1 98.44 154 ASN B C 1
ATOM 2576 O O . ASN B 1 154 ? 13.266 -6.582 -16.641 1 98.44 154 ASN B O 1
ATOM 2580 N N . ARG B 1 155 ? 12.656 -8.477 -17.625 1 98.06 155 ARG B N 1
ATOM 2581 C CA . ARG B 1 155 ? 12.297 -7.789 -18.859 1 98.06 155 ARG B CA 1
ATOM 2582 C C . ARG B 1 155 ? 11.133 -6.836 -18.641 1 98.06 155 ARG B C 1
ATOM 2584 O O . ARG B 1 155 ? 11.164 -5.691 -19.094 1 98.06 155 ARG B O 1
ATOM 2591 N N . LEU B 1 156 ? 10.18 -7.332 -18 1 98.5 156 LEU B N 1
ATOM 2592 C CA . LEU B 1 156 ? 9 -6.508 -17.734 1 98.5 156 LEU B CA 1
ATOM 2593 C C . LEU B 1 156 ? 9.359 -5.328 -16.828 1 98.5 156 LEU B C 1
ATOM 2595 O O . LEU B 1 156 ? 8.875 -4.211 -17.047 1 98.5 156 LEU B O 1
ATOM 2599 N N . SER B 1 157 ? 10.18 -5.539 -15.859 1 98.38 157 SER B N 1
ATOM 2600 C CA . SER B 1 157 ? 10.633 -4.465 -14.977 1 98.38 157 SER B CA 1
ATOM 2601 C C . SER B 1 157 ? 11.336 -3.363 -15.758 1 98.38 157 SER B C 1
ATOM 2603 O O . SER B 1 157 ? 11.125 -2.178 -15.5 1 98.38 157 SER B O 1
ATOM 2605 N N . ARG B 1 158 ? 12.086 -3.764 -16.688 1 97.88 158 ARG B N 1
ATOM 2606 C CA . ARG B 1 158 ? 12.781 -2.791 -17.531 1 97.88 158 ARG B CA 1
ATOM 2607 C C . ARG B 1 158 ? 11.789 -1.989 -18.359 1 97.88 158 ARG B C 1
ATOM 2609 O O . ARG B 1 158 ? 11.953 -0.78 -18.547 1 97.88 158 ARG B O 1
ATOM 2616 N N . GLU B 1 159 ? 10.836 -2.713 -18.891 1 97.81 159 GLU B N 1
ATOM 2617 C CA . GLU B 1 159 ? 9.82 -2.039 -19.688 1 97.81 159 GLU B CA 1
ATOM 2618 C C . GLU B 1 159 ? 9.016 -1.058 -18.844 1 97.81 159 GLU B C 1
ATOM 2620 O O . GLU B 1 159 ? 8.703 0.049 -19.281 1 97.81 159 GLU B O 1
ATOM 2625 N N . ILE B 1 160 ? 8.656 -1.422 -17.625 1 98.38 160 ILE B N 1
ATOM 2626 C CA . ILE B 1 160 ? 7.949 -0.553 -16.688 1 98.38 160 ILE B CA 1
ATOM 2627 C C . ILE B 1 160 ? 8.773 0.706 -16.438 1 98.38 160 ILE B C 1
ATOM 2629 O O . ILE B 1 160 ? 8.25 1.818 -16.469 1 98.38 160 ILE B O 1
ATOM 2633 N N . GLU B 1 161 ? 10.047 0.509 -16.219 1 97.69 161 GLU B N 1
ATOM 2634 C CA . GLU B 1 161 ? 10.945 1.639 -15.992 1 97.69 161 GLU B CA 1
ATOM 2635 C C . GLU B 1 161 ? 10.984 2.572 -17.188 1 97.69 161 GLU B C 1
ATOM 2637 O O . GLU B 1 161 ? 10.883 3.793 -17.047 1 97.69 161 GLU B O 1
ATOM 2642 N N . ARG B 1 162 ? 11.125 1.993 -18.312 1 97.88 162 ARG B N 1
ATOM 2643 C CA . ARG B 1 162 ? 11.164 2.779 -19.547 1 97.88 162 ARG B CA 1
ATOM 2644 C C . ARG B 1 162 ? 9.883 3.592 -19.719 1 97.88 162 ARG B C 1
ATOM 2646 O O . ARG B 1 162 ? 9.938 4.797 -19.969 1 97.88 162 ARG B O 1
ATOM 2653 N N . GLN B 1 163 ? 8.758 2.943 -19.531 1 98 163 GLN B N 1
ATOM 2654 C CA . GLN B 1 163 ? 7.473 3.627 -19.672 1 98 163 GLN B CA 1
ATOM 2655 C C . GLN B 1 163 ? 7.32 4.73 -18.625 1 98 163 GLN B C 1
ATOM 2657 O O . GLN B 1 163 ? 6.773 5.793 -18.922 1 98 163 GLN B O 1
ATOM 2662 N N . SER B 1 164 ? 7.809 4.477 -17.422 1 97.81 164 SER B N 1
ATOM 2663 C CA . SER B 1 164 ? 7.688 5.441 -16.328 1 97.81 164 SER B CA 1
ATOM 2664 C C . SER B 1 164 ? 8.516 6.691 -16.609 1 97.81 164 SER B C 1
ATOM 2666 O O . SER B 1 164 ? 8.164 7.785 -16.156 1 97.81 164 SER B O 1
ATOM 2668 N N . VAL B 1 165 ? 9.547 6.543 -17.375 1 97.75 165 VAL B N 1
ATOM 2669 C CA . VAL B 1 165 ? 10.406 7.668 -17.719 1 97.75 165 VAL B CA 1
ATOM 2670 C C . VAL B 1 165 ? 9.812 8.438 -18.891 1 97.75 165 VAL B C 1
ATOM 2672 O O . VAL B 1 165 ? 9.922 9.664 -18.953 1 97.75 165 VAL B O 1
ATOM 2675 N N . LEU B 1 166 ? 9.148 7.734 -19.75 1 97.19 166 LEU B N 1
ATOM 2676 C CA . LEU B 1 166 ? 8.664 8.328 -20.984 1 97.19 166 LEU B CA 1
ATOM 2677 C C . LEU B 1 166 ? 7.336 9.047 -20.766 1 97.19 166 LEU B C 1
ATOM 2679 O O . LEU B 1 166 ? 7.082 10.094 -21.359 1 97.19 166 LEU B O 1
ATOM 2683 N N . ALA B 1 167 ? 6.516 8.484 -19.922 1 97.56 167 ALA B N 1
ATOM 2684 C CA . ALA B 1 167 ? 5.207 9.086 -19.672 1 97.56 167 ALA B CA 1
ATOM 2685 C C . ALA B 1 167 ? 5.324 10.281 -18.734 1 97.56 167 ALA B C 1
ATOM 2687 O O . ALA B 1 167 ? 6.094 10.258 -17.781 1 97.56 167 ALA B O 1
ATOM 2688 N N . THR B 1 168 ? 4.512 11.328 -19.109 1 96.94 168 THR B N 1
ATOM 2689 C CA . THR B 1 168 ? 4.609 12.547 -18.328 1 96.94 168 THR B CA 1
ATOM 2690 C C . THR B 1 168 ? 3.262 12.906 -17.703 1 96.94 168 THR B C 1
ATOM 2692 O O . THR B 1 168 ? 2.217 12.469 -18.188 1 96.94 168 THR B O 1
ATOM 2695 N N . VAL B 1 169 ? 3.395 13.633 -16.594 1 97.38 169 VAL B N 1
ATOM 2696 C CA . VAL B 1 169 ? 2.232 14.125 -15.852 1 97.38 169 VAL B CA 1
ATOM 2697 C C . VAL B 1 169 ? 2.389 15.617 -15.57 1 97.38 169 VAL B C 1
ATOM 2699 O O . VAL B 1 169 ? 3.504 16.094 -15.352 1 97.38 169 VAL B O 1
ATOM 2702 N N . GLU B 1 170 ? 1.219 16.344 -15.656 1 96.94 170 GLU B N 1
ATOM 2703 C CA . GLU B 1 170 ? 1.218 17.75 -15.242 1 96.94 170 GLU B CA 1
ATOM 2704 C C . GLU B 1 170 ? 0.791 17.875 -13.781 1 96.94 170 GLU B C 1
ATOM 2706 O O . GLU B 1 170 ? -0.232 17.328 -13.375 1 96.94 170 GLU B O 1
ATOM 2711 N N . ILE B 1 171 ? 1.62 18.594 -13.016 1 96.56 171 ILE B N 1
ATOM 2712 C CA . ILE B 1 171 ? 1.338 18.75 -11.594 1 96.56 171 ILE B CA 1
ATOM 2713 C C . ILE B 1 171 ? 1.629 20.188 -11.172 1 96.56 171 ILE B C 1
ATOM 2715 O O . ILE B 1 171 ? 2.475 20.859 -11.766 1 96.56 171 ILE B O 1
ATOM 2719 N N . GLU B 1 172 ? 0.865 20.609 -10.148 1 95.75 172 GLU B N 1
ATOM 2720 C CA . GLU B 1 172 ? 0.987 21.984 -9.688 1 95.75 172 GLU B CA 1
ATOM 2721 C C . GLU B 1 172 ? 1.605 22.062 -8.297 1 95.75 172 GLU B C 1
ATOM 2723 O O . GLU B 1 172 ? 1.409 21.156 -7.48 1 95.75 172 GLU B O 1
ATOM 2728 N N . GLY B 1 173 ? 2.387 23.156 -8.031 1 93.06 173 GLY B N 1
ATOM 2729 C CA . GLY B 1 173 ? 2.82 23.484 -6.684 1 93.06 173 GLY B CA 1
ATOM 2730 C C . GLY B 1 173 ? 3.984 22.625 -6.211 1 93.06 173 GLY B C 1
ATOM 2731 O O . GLY B 1 173 ? 4.141 22.391 -5.012 1 93.06 173 GLY B O 1
ATOM 2732 N N . VAL B 1 174 ? 4.805 22.125 -7.176 1 94.06 174 VAL B N 1
ATOM 2733 C CA . VAL B 1 174 ? 5.816 21.156 -6.75 1 94.06 174 VAL B CA 1
ATOM 2734 C C . VAL B 1 174 ? 7.211 21.719 -7 1 94.06 174 VAL B C 1
ATOM 2736 O O . VAL B 1 174 ? 8.211 21.062 -6.738 1 94.06 174 VAL B O 1
ATOM 2739 N N . GLU B 1 175 ? 7.332 22.906 -7.449 1 93 175 GLU B N 1
ATOM 2740 C CA . GLU B 1 175 ? 8.594 23.5 -7.887 1 93 175 GLU B CA 1
ATOM 2741 C C . GLU B 1 175 ? 9.609 23.531 -6.75 1 93 175 GLU B C 1
ATOM 2743 O O . GLU B 1 175 ? 10.797 23.281 -6.969 1 93 175 GLU B O 1
ATOM 2748 N N . ALA B 1 176 ? 9.125 23.719 -5.609 1 92.19 176 ALA B N 1
ATOM 2749 C CA . ALA B 1 176 ? 10.008 23.844 -4.453 1 92.19 176 ALA B CA 1
ATOM 2750 C C . ALA B 1 176 ? 10.641 22.516 -4.082 1 92.19 176 ALA B C 1
ATOM 2752 O O . ALA B 1 176 ? 11.594 22.469 -3.307 1 92.19 176 ALA B O 1
ATOM 2753 N N . TYR B 1 177 ? 10.203 21.391 -4.723 1 94.81 177 TYR B N 1
ATOM 2754 C CA . TYR B 1 177 ? 10.625 20.062 -4.273 1 94.81 177 TYR B CA 1
ATOM 2755 C C . TYR B 1 177 ? 11.312 19.312 -5.398 1 94.81 177 TYR B C 1
ATOM 2757 O O . TYR B 1 177 ? 11.656 18.141 -5.242 1 94.81 177 TYR B O 1
ATOM 2765 N N . LEU B 1 178 ? 11.383 19.969 -6.457 1 88.62 178 LEU B N 1
ATOM 2766 C CA . LEU B 1 178 ? 12.039 19.344 -7.602 1 88.62 178 LEU B CA 1
ATOM 2767 C C . LEU B 1 178 ? 13.539 19.625 -7.59 1 88.62 178 LEU B C 1
ATOM 2769 O O . LEU B 1 178 ? 13.969 20.688 -7.141 1 88.62 178 LEU B O 1
#

Solvent-accessible surface area (backbone atoms only — not comparable to full-atom values): 18449 Å² total; per-residue (Å²): 119,45,78,40,27,47,50,52,48,52,52,44,50,53,51,48,52,52,50,40,53,54,26,49,52,49,40,50,65,45,18,30,42,28,24,49,59,90,39,82,73,47,73,38,49,58,66,58,32,51,51,28,47,52,50,37,53,54,44,54,54,47,50,48,53,48,51,50,51,50,54,51,49,27,60,67,40,67,47,79,44,70,45,91,86,66,48,78,42,81,34,27,46,52,52,42,55,55,48,36,53,49,28,44,50,48,15,53,42,24,38,52,48,28,67,56,70,58,64,47,78,42,79,34,84,96,48,91,41,42,33,39,37,36,54,66,50,63,34,67,59,27,35,51,47,12,51,51,30,42,51,44,26,53,53,49,50,51,50,51,52,52,49,27,57,68,40,70,45,78,45,71,93,50,73,91,72,107,118,44,78,40,26,47,50,52,48,52,53,43,49,53,50,49,52,52,51,41,53,54,26,48,52,51,41,51,65,43,17,28,43,27,26,48,57,90,39,81,74,47,74,36,49,57,66,59,32,50,51,28,48,52,51,36,54,53,44,53,54,48,51,46,51,48,52,50,52,50,53,51,48,27,61,68,41,68,49,77,44,70,44,91,88,64,49,78,41,80,34,27,46,52,53,42,56,54,49,37,53,50,29,45,51,48,15,53,40,24,38,53,47,28,66,57,69,57,64,47,78,42,80,34,85,98,47,91,42,42,33,40,38,36,53,66,51,63,36,67,59,27,35,52,47,13,50,51,29,42,52,44,26,52,53,50,50,50,50,51,51,50,50,28,57,70,41,70,45,79,44,70,93,50,73,92,71,107